Protein AF-A0A7Z2VIF7-F1 (afdb_monomer_lite)

Structure (mmCIF, N/CA/C/O backbone):
data_AF-A0A7Z2VIF7-F1
#
_entry.id   AF-A0A7Z2VIF7-F1
#
loop_
_atom_site.group_PDB
_atom_site.id
_atom_site.type_symbol
_atom_site.label_atom_id
_atom_site.label_alt_id
_atom_site.label_comp_id
_atom_site.label_asym_id
_atom_site.label_entity_id
_atom_site.label_seq_id
_atom_site.pdbx_PDB_ins_code
_atom_site.Cartn_x
_atom_site.Cartn_y
_atom_site.Cartn_z
_atom_site.occupancy
_atom_site.B_iso_or_equiv
_atom_site.auth_seq_id
_atom_site.auth_comp_id
_atom_site.auth_asym_id
_atom_site.auth_atom_id
_atom_site.pdbx_PDB_model_num
ATOM 1 N N . MET A 1 1 ? 2.191 14.761 2.951 1.00 49.19 1 MET A N 1
ATOM 2 C CA . MET A 1 1 ? 2.901 14.647 4.248 1.00 49.19 1 MET A CA 1
ATOM 3 C C . MET A 1 1 ? 2.090 13.716 5.157 1.00 49.19 1 MET A C 1
ATOM 5 O O . MET A 1 1 ? 0.890 13.928 5.265 1.00 49.19 1 MET A O 1
ATOM 9 N N . SER A 1 2 ? 2.677 12.648 5.719 1.00 57.56 2 SER A N 1
ATOM 10 C CA . SER A 1 2 ? 1.951 11.675 6.567 1.00 57.56 2 SER A CA 1
ATOM 11 C C . SER A 1 2 ? 1.490 12.322 7.872 1.00 57.56 2 SER A C 1
ATOM 13 O O . SER A 1 2 ? 2.304 12.901 8.589 1.00 57.56 2 SER A O 1
ATOM 15 N N . LEU A 1 3 ? 0.214 12.158 8.223 1.00 63.69 3 LEU A N 1
ATOM 16 C CA . LEU A 1 3 ? -0.303 12.576 9.525 1.00 63.69 3 LEU A CA 1
ATOM 17 C C . LEU A 1 3 ? 0.136 11.571 10.604 1.00 63.69 3 LEU A C 1
ATOM 19 O O . LEU A 1 3 ? 0.272 10.381 10.313 1.00 63.69 3 LEU A O 1
ATOM 23 N N . PRO A 1 4 ? 0.403 12.011 11.844 1.00 71.31 4 PRO A N 1
ATOM 24 C CA . PRO A 1 4 ? 0.522 11.084 12.963 1.00 71.31 4 PRO A CA 1
ATOM 25 C C . PRO A 1 4 ? -0.831 10.389 13.212 1.00 71.31 4 PRO A C 1
ATOM 27 O O . PRO A 1 4 ? -1.862 10.996 12.918 1.00 71.31 4 PRO A O 1
ATOM 30 N N . PRO A 1 5 ? -0.857 9.183 13.818 1.00 64.31 5 PRO A N 1
ATOM 31 C CA . PRO A 1 5 ? -2.094 8.437 14.068 1.00 64.31 5 PRO A CA 1
ATOM 32 C C . PRO A 1 5 ? -3.212 9.263 14.722 1.00 64.31 5 PRO A C 1
ATOM 34 O O . PRO A 1 5 ? -4.348 9.245 14.263 1.00 64.31 5 PRO A O 1
ATOM 37 N N . ALA A 1 6 ? -2.863 10.098 15.706 1.00 66.88 6 ALA A N 1
ATOM 38 C CA . ALA A 1 6 ? -3.803 10.979 16.404 1.00 66.88 6 ALA A CA 1
ATOM 39 C C . ALA A 1 6 ? -4.463 12.060 15.519 1.00 66.88 6 ALA A C 1
ATOM 41 O O . ALA A 1 6 ? -5.453 12.656 15.925 1.00 66.88 6 ALA A O 1
ATOM 42 N N . LYS A 1 7 ? -3.924 12.338 14.325 1.00 81.00 7 LYS A N 1
ATOM 43 C CA . LYS A 1 7 ? -4.463 13.326 13.375 1.00 81.00 7 LYS A CA 1
ATOM 44 C C . LYS A 1 7 ? -5.092 12.681 12.137 1.00 81.00 7 LYS A C 1
ATOM 46 O O . LYS A 1 7 ? -5.514 13.410 11.244 1.00 81.00 7 LYS A O 1
ATOM 51 N N . ILE A 1 8 ? -5.170 11.346 12.055 1.00 80.06 8 ILE A N 1
ATOM 52 C CA . ILE A 1 8 ? -5.746 10.642 10.893 1.00 80.06 8 ILE A CA 1
ATOM 53 C C . ILE A 1 8 ? -7.210 11.048 10.649 1.00 80.06 8 ILE A C 1
ATOM 55 O O . ILE A 1 8 ? -7.631 11.133 9.496 1.00 80.06 8 ILE A O 1
ATOM 59 N N . SER A 1 9 ? -7.948 11.419 11.699 1.00 78.06 9 SER A N 1
ATOM 60 C CA . SER A 1 9 ? -9.302 11.991 11.617 1.00 78.06 9 SER A CA 1
ATOM 61 C C . SER A 1 9 ? -9.412 13.253 10.756 1.00 78.06 9 SER A C 1
ATOM 63 O O . SER A 1 9 ? -10.504 13.587 10.301 1.00 78.06 9 SER A O 1
ATOM 65 N N . ASN A 1 10 ? -8.300 13.927 10.453 1.00 84.19 10 ASN A N 1
ATOM 66 C CA . ASN A 1 10 ? -8.250 15.093 9.571 1.00 84.19 10 ASN A CA 1
ATOM 67 C C . ASN A 1 10 ? -7.812 14.749 8.138 1.00 84.19 10 ASN A C 1
ATOM 69 O O . ASN A 1 10 ? -7.616 15.647 7.321 1.00 84.19 10 ASN A O 1
ATOM 73 N N . SER A 1 11 ? -7.643 13.468 7.797 1.00 87.38 11 SER A N 1
ATOM 74 C CA . SER A 1 11 ? -7.188 13.087 6.463 1.00 87.38 11 SER A CA 1
ATOM 75 C C . SER A 1 11 ? -8.244 13.349 5.388 1.00 87.38 11 SER A C 1
ATOM 77 O O . SER A 1 11 ? -9.276 12.687 5.351 1.00 87.38 11 SER A O 1
ATOM 79 N N . ILE A 1 12 ? -7.927 14.239 4.441 1.00 89.00 12 ILE A N 1
ATOM 80 C CA . ILE A 1 12 ? -8.749 14.476 3.242 1.00 89.00 12 ILE A CA 1
ATOM 81 C C . ILE A 1 12 ? -8.839 13.202 2.390 1.00 89.00 12 ILE A C 1
ATOM 83 O O . ILE A 1 12 ? -9.931 12.773 2.037 1.00 89.00 12 ILE A O 1
ATOM 87 N N . GLY A 1 13 ? -7.697 12.570 2.089 1.00 87.44 13 GLY A N 1
ATOM 88 C CA . GLY A 1 13 ? -7.649 11.360 1.261 1.00 87.44 13 GLY A CA 1
ATOM 89 C C . GLY A 1 13 ? -8.429 10.187 1.862 1.00 87.44 13 GLY A C 1
ATOM 90 O O . GLY A 1 13 ? -9.236 9.582 1.165 1.00 87.44 13 GLY A O 1
ATOM 91 N N . GLY A 1 14 ? -8.251 9.915 3.162 1.00 87.38 14 GLY A N 1
ATOM 92 C CA . GLY A 1 14 ? -8.984 8.843 3.848 1.00 87.38 14 GLY A CA 1
ATOM 93 C C . GLY A 1 14 ? -10.495 9.085 3.881 1.00 87.38 14 GLY A C 1
ATOM 94 O O . GLY A 1 14 ? -11.270 8.181 3.582 1.00 87.38 14 GLY A O 1
ATOM 95 N N . LYS A 1 15 ? -10.923 10.327 4.153 1.00 90.69 15 LYS A N 1
ATOM 96 C CA . LYS A 1 15 ? -12.346 10.709 4.109 1.00 90.69 15 LYS A CA 1
ATOM 97 C C . LYS A 1 15 ? -12.946 10.553 2.715 1.00 90.69 15 LYS A C 1
ATOM 99 O O . LYS A 1 15 ? -14.046 10.028 2.588 1.00 90.69 15 LYS A O 1
ATOM 104 N N . ARG A 1 16 ? -12.223 10.971 1.669 1.00 90.88 16 ARG A N 1
ATOM 105 C CA . ARG A 1 16 ? -12.670 10.812 0.276 1.00 90.88 16 ARG A CA 1
ATOM 106 C C . ARG A 1 16 ? -12.812 9.341 -0.116 1.00 90.88 16 ARG A C 1
ATOM 108 O O . ARG A 1 16 ? -13.785 9.003 -0.777 1.00 90.88 16 ARG A O 1
ATOM 115 N N . ALA A 1 17 ? -11.889 8.480 0.315 1.00 89.62 17 ALA A N 1
ATOM 116 C CA . ALA A 1 17 ? -11.984 7.041 0.072 1.00 89.62 17 ALA A CA 1
ATOM 117 C C . ALA A 1 17 ? -13.219 6.425 0.756 1.00 89.62 17 ALA A C 1
ATOM 119 O O . ALA A 1 17 ? -13.984 5.728 0.099 1.00 89.62 17 ALA A O 1
ATOM 120 N N . ILE A 1 18 ? -13.477 6.753 2.028 1.00 88.12 18 ILE A N 1
ATOM 121 C CA . ILE A 1 18 ? -14.690 6.294 2.731 1.00 88.12 18 ILE A CA 1
ATOM 122 C C . ILE A 1 18 ? -15.963 6.789 2.039 1.00 88.12 18 ILE A C 1
ATOM 124 O O . ILE A 1 18 ? -16.894 6.012 1.841 1.00 88.12 18 ILE A O 1
ATOM 128 N N . ALA A 1 19 ? -16.004 8.063 1.643 1.00 87.81 19 ALA A N 1
ATOM 129 C CA . ALA A 1 19 ? -17.154 8.618 0.936 1.00 87.81 19 ALA A CA 1
ATOM 130 C C . ALA A 1 19 ? -17.425 7.868 -0.381 1.00 87.81 19 ALA A C 1
ATOM 132 O O . ALA A 1 19 ? -18.569 7.519 -0.661 1.00 87.81 19 ALA A O 1
ATOM 133 N N . ALA A 1 20 ? -16.378 7.550 -1.149 1.00 86.12 20 ALA A N 1
ATOM 134 C CA . ALA A 1 20 ? -16.507 6.763 -2.372 1.00 86.12 20 ALA A CA 1
ATOM 135 C C . ALA A 1 20 ? -17.038 5.341 -2.097 1.00 86.12 20 ALA A C 1
ATOM 137 O O . ALA A 1 20 ? -17.933 4.872 -2.799 1.00 86.12 20 ALA A O 1
ATOM 138 N N . MET A 1 21 ? -16.576 4.676 -1.035 1.00 83.00 21 MET A N 1
ATOM 139 C CA . MET A 1 21 ? -17.098 3.356 -0.650 1.00 83.00 21 MET A CA 1
ATOM 140 C C . MET A 1 21 ? -18.591 3.403 -0.299 1.00 83.00 21 MET A C 1
ATOM 142 O O . MET A 1 21 ? -19.351 2.537 -0.730 1.00 83.00 21 MET A O 1
ATOM 146 N N . ALA A 1 22 ? -19.023 4.438 0.429 1.00 81.94 22 ALA A N 1
ATOM 147 C CA . ALA A 1 22 ? -20.430 4.633 0.770 1.00 81.94 22 ALA A CA 1
ATOM 148 C C . ALA A 1 22 ? -21.302 4.819 -0.485 1.00 81.94 22 ALA A C 1
ATOM 150 O O . ALA A 1 22 ? -22.382 4.235 -0.576 1.00 81.94 22 ALA A O 1
ATOM 151 N N . THR A 1 23 ? -20.817 5.561 -1.491 1.00 77.69 23 THR A N 1
ATOM 152 C CA . THR A 1 23 ? -21.542 5.727 -2.766 1.00 77.69 23 THR A CA 1
ATOM 153 C C . THR A 1 23 ? -21.695 4.428 -3.554 1.00 77.69 23 THR A C 1
ATOM 155 O O . THR A 1 23 ? -22.702 4.243 -4.230 1.00 77.69 23 THR A O 1
ATOM 158 N N . MET A 1 24 ? -20.748 3.497 -3.422 1.00 72.19 24 MET A N 1
ATOM 159 C CA . MET A 1 24 ? -20.791 2.197 -4.099 1.00 72.19 24 MET A CA 1
ATOM 160 C C . MET A 1 24 ? -21.727 1.188 -3.414 1.00 72.19 24 MET A C 1
ATOM 162 O O . MET A 1 24 ? -21.841 0.061 -3.886 1.00 72.19 24 MET A O 1
ATOM 166 N N . ARG A 1 25 ? -22.394 1.570 -2.309 1.00 64.25 25 ARG A N 1
ATOM 167 C CA . ARG A 1 25 ? -23.259 0.695 -1.492 1.00 64.25 25 ARG A CA 1
ATOM 168 C C . ARG A 1 25 ? -22.591 -0.628 -1.107 1.00 64.25 25 ARG A C 1
ATOM 170 O O . ARG A 1 25 ? -23.267 -1.642 -0.947 1.00 64.25 25 ARG A O 1
ATOM 177 N N . LEU A 1 26 ? -21.269 -0.625 -0.945 1.00 64.06 26 LEU A N 1
ATOM 178 C CA . LEU A 1 26 ? -20.555 -1.794 -0.451 1.00 64.06 26 LEU A CA 1
ATOM 179 C C . LEU A 1 26 ? -21.007 -2.024 0.993 1.00 64.06 26 LEU A C 1
ATOM 181 O O . LEU A 1 26 ? -20.678 -1.240 1.884 1.00 64.06 26 LEU A O 1
ATOM 185 N N . ALA A 1 27 ? -21.824 -3.057 1.204 1.00 59.16 27 ALA A N 1
ATOM 186 C CA . ALA A 1 27 ? -22.258 -3.466 2.528 1.00 59.16 27 ALA A CA 1
ATOM 187 C C . ALA A 1 27 ? -21.037 -4.007 3.276 1.00 59.16 27 ALA A C 1
ATOM 189 O O . ALA A 1 27 ? -20.634 -5.152 3.100 1.00 59.16 27 ALA A O 1
ATOM 190 N N . VAL A 1 28 ? -20.415 -3.143 4.073 1.00 62.22 28 VAL A N 1
ATOM 191 C CA . VAL A 1 28 ? -19.338 -3.534 4.975 1.00 62.22 28 VAL A CA 1
ATOM 192 C C . VAL A 1 28 ? -19.993 -4.086 6.236 1.00 62.22 28 VAL A C 1
ATOM 194 O O . VAL A 1 28 ? -20.312 -3.340 7.162 1.00 62.22 28 VAL A O 1
ATOM 197 N N . ASP A 1 29 ? -20.253 -5.390 6.247 1.00 64.75 29 ASP A N 1
ATOM 198 C CA . ASP A 1 29 ? -20.664 -6.095 7.458 1.00 64.75 29 ASP A CA 1
ATOM 199 C C . ASP A 1 29 ? -19.449 -6.713 8.175 1.00 64.75 29 ASP A C 1
ATOM 201 O O . ASP A 1 29 ? -18.334 -6.757 7.648 1.00 64.75 29 ASP A O 1
ATOM 205 N N . ARG A 1 30 ? -19.660 -7.216 9.395 1.00 64.88 30 ARG A N 1
ATOM 206 C CA . ARG A 1 30 ? -18.594 -7.800 10.232 1.00 64.88 30 ARG A CA 1
ATOM 207 C C . ARG A 1 30 ? -17.984 -9.094 9.677 1.00 64.88 30 ARG A C 1
ATOM 209 O O . ARG A 1 30 ? -16.982 -9.557 10.214 1.00 64.88 30 ARG A O 1
ATOM 216 N N . ARG A 1 31 ? -18.602 -9.715 8.672 1.00 70.25 31 ARG A N 1
ATOM 217 C CA . ARG A 1 31 ? -18.135 -10.947 8.019 1.00 70.25 31 ARG A CA 1
ATOM 218 C C . ARG A 1 31 ? -17.346 -10.645 6.747 1.00 70.25 31 ARG A C 1
ATOM 220 O O . ARG A 1 31 ? -16.597 -11.502 6.290 1.00 70.25 31 ARG A O 1
ATOM 227 N N . THR A 1 32 ? -17.475 -9.438 6.203 1.00 77.06 32 THR A N 1
ATOM 228 C CA . THR A 1 32 ? -16.702 -8.995 5.043 1.00 77.06 32 THR A CA 1
ATOM 229 C C . THR A 1 32 ? -15.307 -8.501 5.426 1.00 77.06 32 THR A C 1
ATOM 231 O O . THR A 1 32 ? -15.117 -7.707 6.351 1.00 77.06 32 THR A O 1
ATOM 234 N N . THR A 1 33 ? -14.311 -8.949 4.664 1.00 85.25 33 THR A N 1
ATOM 235 C CA . THR A 1 33 ? -12.962 -8.381 4.694 1.00 85.25 33 THR A CA 1
ATOM 236 C C . THR A 1 33 ? -12.861 -7.321 3.606 1.00 85.25 33 THR A C 1
ATOM 238 O O . THR A 1 33 ? -13.037 -7.612 2.426 1.00 85.25 33 THR A O 1
ATOM 241 N N . THR A 1 34 ? -12.570 -6.082 3.996 1.00 89.25 34 THR A N 1
ATOM 242 C CA . THR A 1 34 ? -12.324 -4.980 3.063 1.00 89.25 34 THR A CA 1
ATOM 243 C C . THR A 1 34 ? -10.845 -4.940 2.703 1.00 89.25 34 THR A C 1
ATOM 245 O O . THR A 1 34 ? -10.004 -4.754 3.580 1.00 89.25 34 THR A O 1
ATOM 248 N N . LEU A 1 35 ? -10.517 -5.054 1.416 1.00 93.50 35 LEU A N 1
ATOM 249 C CA . LEU A 1 35 ? -9.161 -4.852 0.905 1.00 93.50 35 LEU A CA 1
ATOM 250 C C . LEU A 1 35 ? -9.044 -3.471 0.251 1.00 93.50 35 LEU A C 1
ATOM 252 O O . LEU A 1 35 ? -9.715 -3.186 -0.737 1.00 93.50 35 LEU A O 1
ATOM 256 N N . LEU A 1 36 ? -8.170 -2.620 0.786 1.00 95.31 36 LEU A N 1
ATOM 257 C CA . LEU A 1 36 ? -7.879 -1.294 0.246 1.00 95.31 36 LEU A CA 1
ATOM 258 C C . LEU A 1 36 ? -6.498 -1.291 -0.407 1.00 95.31 36 LEU A C 1
ATOM 260 O O . LEU A 1 36 ? -5.481 -1.419 0.272 1.00 95.31 36 LEU A O 1
ATOM 264 N N . ILE A 1 37 ? -6.456 -1.105 -1.723 1.00 97.44 37 ILE A N 1
ATOM 265 C CA . ILE A 1 37 ? -5.212 -1.048 -2.494 1.00 97.44 37 ILE A CA 1
ATOM 266 C C . ILE A 1 37 ? -4.992 0.392 -2.944 1.00 97.44 37 ILE A C 1
ATOM 268 O O . ILE A 1 37 ? -5.865 0.998 -3.562 1.00 97.44 37 ILE A O 1
ATOM 272 N N . GLY A 1 38 ? -3.829 0.956 -2.623 1.00 97.31 38 GLY A N 1
ATOM 273 C CA . GLY A 1 38 ? -3.504 2.332 -2.970 1.00 97.31 38 GLY A CA 1
ATOM 274 C C . GLY A 1 38 ? -2.090 2.480 -3.508 1.00 97.31 38 GLY A C 1
ATOM 275 O O . GLY A 1 38 ? -1.123 2.068 -2.870 1.00 97.31 38 GLY A O 1
ATOM 276 N N . HIS A 1 39 ? -1.965 3.137 -4.660 1.00 97.94 39 HIS A N 1
ATOM 277 C CA . HIS A 1 39 ? -0.681 3.505 -5.258 1.00 97.94 39 HIS A CA 1
ATOM 278 C C . HIS A 1 39 ? -0.256 4.917 -4.854 1.00 97.94 39 HIS A C 1
ATOM 280 O O . HIS A 1 39 ? -1.101 5.803 -4.703 1.00 97.94 39 HIS A O 1
ATOM 286 N N . SER A 1 40 ? 1.047 5.142 -4.665 1.00 95.56 40 SER A N 1
ATOM 287 C CA . SER A 1 40 ? 1.602 6.460 -4.334 1.00 95.56 40 SER A CA 1
ATOM 288 C C . SER A 1 40 ? 0.911 7.076 -3.102 1.00 95.56 40 SER A C 1
ATOM 290 O O . SER A 1 40 ? 0.766 6.413 -2.072 1.00 95.56 40 SER A O 1
ATOM 292 N N . GLY A 1 41 ? 0.437 8.324 -3.175 1.00 95.00 41 GLY A N 1
ATOM 293 C CA . GLY A 1 41 ? -0.366 8.959 -2.121 1.00 95.00 41 GLY A CA 1
ATOM 294 C C . GLY A 1 41 ? -1.664 8.214 -1.773 1.00 95.00 41 GLY A C 1
ATOM 295 O O . GLY A 1 41 ? -2.134 8.311 -0.636 1.00 95.00 41 GLY A O 1
ATOM 296 N N . GLY A 1 42 ? -2.203 7.423 -2.703 1.00 96.75 42 GLY A N 1
ATOM 297 C CA . GLY A 1 42 ? -3.365 6.563 -2.492 1.00 96.75 42 GLY A CA 1
ATOM 298 C C . GLY A 1 42 ? -3.144 5.506 -1.410 1.00 96.75 42 GLY A C 1
ATOM 299 O O . GLY A 1 42 ? -4.068 5.227 -0.654 1.00 96.75 42 GLY A O 1
ATOM 300 N N . GLY A 1 43 ? -1.926 4.978 -1.240 1.00 97.12 43 GLY A N 1
ATOM 301 C CA . GLY A 1 43 ? -1.649 4.014 -0.165 1.00 97.12 43 GLY A CA 1
ATOM 302 C C . GLY A 1 43 ? -1.738 4.641 1.228 1.00 97.12 43 GLY A C 1
ATOM 303 O O . GLY A 1 43 ? -2.268 4.037 2.155 1.00 97.12 43 GLY A O 1
ATOM 304 N N . VAL A 1 44 ? -1.321 5.903 1.379 1.00 96.56 44 VAL A N 1
ATOM 305 C CA . VAL A 1 44 ? -1.521 6.644 2.639 1.00 96.56 44 VAL A CA 1
ATOM 306 C C . VAL A 1 44 ? -3.005 6.931 2.874 1.00 96.56 44 VAL A C 1
ATOM 308 O O . VAL A 1 44 ? -3.483 6.820 4.002 1.00 96.56 44 VAL A O 1
ATOM 311 N N . ALA A 1 45 ? -3.751 7.275 1.820 1.00 96.06 45 ALA A N 1
ATOM 312 C CA . ALA A 1 45 ? -5.198 7.441 1.914 1.00 96.06 45 ALA A CA 1
ATOM 313 C C . ALA A 1 45 ? -5.895 6.136 2.338 1.00 96.06 45 ALA A C 1
ATOM 315 O O . ALA A 1 45 ? -6.769 6.185 3.200 1.00 96.06 45 ALA A O 1
ATOM 316 N N . ALA A 1 46 ? -5.457 4.988 1.813 1.00 96.56 46 ALA A N 1
ATOM 317 C CA . ALA A 1 46 ? -5.965 3.667 2.173 1.00 96.56 46 ALA A CA 1
ATOM 318 C C . ALA A 1 46 ? -5.721 3.332 3.654 1.00 96.56 46 ALA A C 1
ATOM 320 O O . ALA A 1 46 ? -6.649 2.916 4.341 1.00 96.56 46 ALA A O 1
ATOM 321 N N . ILE A 1 47 ? -4.524 3.610 4.191 1.00 96.12 47 ILE A N 1
ATOM 322 C CA . ILE A 1 47 ? -4.237 3.465 5.633 1.00 96.12 47 ILE A CA 1
ATOM 323 C C . ILE A 1 47 ? -5.190 4.307 6.479 1.00 96.12 47 ILE A C 1
ATOM 325 O O . ILE A 1 47 ? -5.723 3.843 7.487 1.00 96.12 47 ILE A O 1
ATOM 329 N N . HIS A 1 48 ? -5.404 5.560 6.083 1.00 95.19 48 HIS A N 1
ATOM 330 C CA . HIS A 1 48 ? -6.283 6.456 6.821 1.00 95.19 48 HIS A CA 1
ATOM 331 C C . HIS A 1 48 ? -7.751 6.024 6.740 1.00 95.19 48 HIS A C 1
ATOM 333 O O . HIS A 1 48 ? -8.451 6.097 7.746 1.00 95.19 48 HIS A O 1
ATOM 339 N N . ALA A 1 49 ? -8.207 5.553 5.578 1.00 93.00 49 ALA A N 1
ATOM 340 C CA . ALA A 1 49 ? -9.548 5.009 5.399 1.00 93.00 49 ALA A CA 1
ATOM 341 C C . ALA A 1 49 ? -9.759 3.751 6.252 1.00 93.00 49 ALA A C 1
ATOM 343 O O . ALA A 1 49 ? -10.715 3.709 7.019 1.00 93.00 49 ALA A O 1
ATOM 344 N N . ALA A 1 50 ? -8.828 2.790 6.212 1.00 92.81 50 ALA A N 1
ATOM 345 C CA . ALA A 1 50 ? -8.866 1.593 7.054 1.00 92.81 50 ALA A CA 1
ATOM 346 C C . ALA A 1 50 ? -8.958 1.945 8.541 1.00 92.81 50 ALA A C 1
ATOM 348 O O . ALA A 1 50 ? -9.805 1.423 9.257 1.00 92.81 50 ALA A O 1
ATOM 349 N N . TYR A 1 51 ? -8.123 2.875 9.011 1.00 91.69 51 TYR A N 1
ATOM 350 C CA . TYR A 1 51 ? -8.157 3.298 10.408 1.00 91.69 51 TYR A CA 1
ATOM 351 C C . TYR A 1 51 ? -9.506 3.910 10.801 1.00 91.69 51 TYR A C 1
ATOM 353 O O . TYR A 1 51 ? -10.038 3.603 11.864 1.00 91.69 51 TYR A O 1
ATOM 361 N N . LEU A 1 52 ? -10.069 4.766 9.949 1.00 89.88 52 LEU A N 1
ATOM 362 C CA . LEU A 1 52 ? -11.373 5.378 10.190 1.00 89.88 52 LEU A CA 1
ATOM 363 C C . LEU A 1 52 ? -12.502 4.336 10.189 1.00 89.88 52 LEU A C 1
ATOM 365 O O . LEU A 1 52 ? -13.349 4.388 11.076 1.00 89.88 52 LEU A O 1
ATOM 369 N N . LEU A 1 53 ? -12.464 3.356 9.280 1.00 87.69 53 LEU A N 1
ATOM 370 C CA . LEU A 1 53 ? -13.408 2.233 9.242 1.00 87.69 53 LEU A CA 1
ATOM 371 C C . LEU A 1 53 ? -13.309 1.334 10.483 1.00 87.69 53 LEU A C 1
ATOM 373 O O . LEU A 1 53 ? -14.329 0.883 10.999 1.00 87.69 53 LEU A O 1
ATOM 377 N N . MET A 1 54 ? -12.098 1.109 11.002 1.00 84.88 54 MET A N 1
ATOM 378 C CA . MET A 1 54 ? -11.887 0.360 12.246 1.00 84.88 54 MET A CA 1
ATOM 379 C C . MET A 1 54 ? -12.382 1.112 13.488 1.00 84.88 54 MET A C 1
ATOM 381 O O . MET A 1 54 ? -12.713 0.480 14.490 1.00 84.88 54 MET A O 1
ATOM 385 N N . LYS A 1 55 ? -12.378 2.453 13.462 1.00 84.69 55 LYS A N 1
ATOM 386 C CA . LYS A 1 55 ? -12.879 3.285 14.569 1.00 84.69 55 LYS A CA 1
ATOM 387 C C . LYS A 1 55 ? -14.387 3.497 14.519 1.00 84.69 55 LYS A C 1
ATOM 389 O O . LYS A 1 55 ? -14.976 3.699 15.576 1.00 84.69 55 LYS A O 1
ATOM 394 N N . SER A 1 56 ? -15.016 3.439 13.346 1.00 77.38 56 SER A N 1
ATOM 395 C CA . SER A 1 56 ? -16.471 3.319 13.269 1.00 77.38 56 SER A CA 1
ATOM 396 C C . SER A 1 56 ? -16.913 1.951 13.805 1.00 77.38 56 SER A C 1
ATOM 398 O O . SER A 1 56 ? -16.232 0.947 13.612 1.00 77.38 56 SER A O 1
ATOM 400 N N . GLU A 1 57 ? -18.063 1.886 14.479 1.00 62.06 57 GLU A N 1
ATOM 401 C CA . GLU A 1 57 ? -18.603 0.676 15.138 1.00 62.06 57 GLU A CA 1
ATOM 402 C C . GLU A 1 57 ? -18.860 -0.523 14.194 1.00 62.06 57 GLU A C 1
ATOM 404 O O . GLU A 1 57 ? -19.222 -1.621 14.632 1.00 62.06 57 GLU A O 1
ATOM 409 N N . SER A 1 58 ? -18.612 -0.337 12.897 1.00 61.12 58 SER A N 1
ATOM 410 C CA . SER A 1 58 ? -18.702 -1.321 11.824 1.00 61.12 58 SER A CA 1
ATOM 411 C C . SER A 1 58 ? -17.638 -2.428 11.864 1.00 61.12 58 SER A C 1
ATOM 413 O O . SER A 1 58 ? -17.752 -3.339 11.054 1.00 61.12 58 SER A O 1
ATOM 415 N N . ARG A 1 59 ? -16.666 -2.414 12.804 1.00 60.91 59 ARG A N 1
ATOM 416 C CA . ARG A 1 59 ? -15.661 -3.486 13.075 1.00 60.91 59 ARG A CA 1
ATOM 417 C C . ARG A 1 59 ? -15.299 -4.319 11.834 1.00 60.91 59 ARG A C 1
ATOM 419 O O . ARG A 1 59 ? -15.420 -5.543 11.834 1.00 60.91 59 ARG A O 1
ATOM 426 N N . SER A 1 60 ? -14.897 -3.638 10.771 1.00 65.25 60 SER A N 1
ATOM 427 C CA . SER A 1 60 ? -14.563 -4.283 9.509 1.00 65.25 60 SER A CA 1
ATOM 428 C C . SER A 1 60 ? -13.118 -4.757 9.529 1.00 65.25 60 SER A C 1
ATOM 430 O O . SER A 1 60 ? -12.213 -4.023 9.941 1.00 65.25 60 SER A O 1
ATOM 432 N N . ASN A 1 61 ? -12.892 -5.991 9.078 1.00 83.00 61 ASN A N 1
ATOM 433 C CA . ASN A 1 61 ? -11.543 -6.494 8.861 1.00 83.00 61 ASN A CA 1
ATOM 434 C C . ASN A 1 61 ? -10.963 -5.754 7.655 1.00 83.00 61 ASN A C 1
ATOM 436 O O . ASN A 1 61 ? -11.357 -6.007 6.520 1.00 83.00 61 ASN A O 1
ATOM 440 N N . CYS A 1 62 ? -10.069 -4.801 7.906 1.00 90.50 62 CYS A N 1
ATOM 441 C CA . CYS A 1 62 ? -9.439 -4.010 6.857 1.00 90.50 62 CYS A CA 1
ATOM 442 C C . CYS A 1 62 ? -8.033 -4.533 6.574 1.00 90.50 62 CYS A C 1
ATOM 444 O O . CYS A 1 62 ? -7.174 -4.525 7.457 1.00 90.50 62 CYS A O 1
ATOM 446 N N . LEU A 1 63 ? -7.798 -4.923 5.327 1.00 95.25 63 LEU A N 1
ATOM 447 C CA . LEU A 1 63 ? -6.484 -5.186 4.760 1.00 95.25 63 LEU A CA 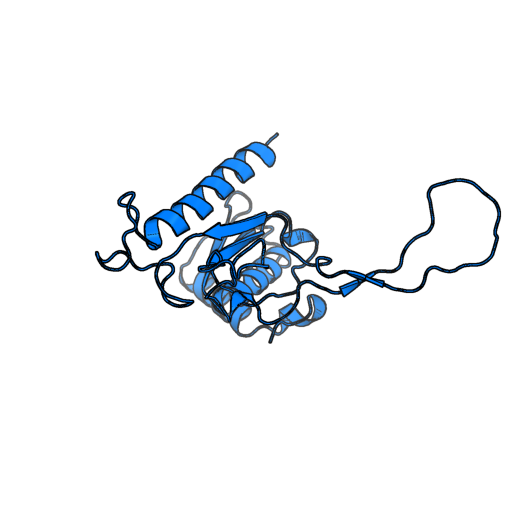1
ATOM 448 C C . LEU A 1 63 ? -6.067 -3.989 3.909 1.00 95.25 63 LEU A C 1
ATOM 450 O O . LEU A 1 63 ? -6.889 -3.420 3.189 1.00 95.25 63 LEU A O 1
ATOM 454 N N . VAL A 1 64 ? -4.796 -3.599 3.976 1.00 97.56 64 VAL A N 1
ATOM 455 C CA . VAL A 1 64 ? -4.276 -2.470 3.197 1.00 97.56 64 VAL A CA 1
ATOM 456 C C . VAL A 1 64 ? -3.033 -2.872 2.425 1.00 97.56 64 VAL A C 1
ATOM 458 O O . VAL A 1 64 ? -2.082 -3.397 2.997 1.00 97.56 64 VAL A O 1
ATOM 461 N N . VAL A 1 65 ? -3.011 -2.544 1.137 1.00 98.50 65 VAL A N 1
ATOM 462 C CA . VAL A 1 65 ? -1.829 -2.656 0.285 1.00 98.50 65 VAL A CA 1
ATOM 463 C C . VAL A 1 65 ? -1.391 -1.257 -0.134 1.00 98.50 65 VAL A C 1
ATOM 465 O O . VAL A 1 65 ? -2.125 -0.521 -0.795 1.00 98.50 65 VAL A O 1
ATOM 468 N N . MET A 1 66 ? -0.173 -0.895 0.247 1.00 98.38 66 MET A N 1
ATOM 469 C CA . MET A 1 66 ? 0.498 0.341 -0.142 1.00 98.38 66 MET A CA 1
ATOM 470 C C . MET A 1 66 ? 1.496 0.040 -1.263 1.00 98.38 66 MET A C 1
ATOM 472 O O . MET A 1 66 ? 2.463 -0.677 -1.027 1.00 98.38 66 MET A O 1
ATOM 476 N N . ILE A 1 67 ? 1.299 0.582 -2.465 1.00 98.44 67 ILE A N 1
ATOM 477 C CA . ILE A 1 67 ? 2.147 0.306 -3.639 1.00 98.44 67 ILE A CA 1
ATOM 478 C C . ILE A 1 67 ? 2.918 1.567 -4.015 1.00 98.44 67 ILE A C 1
ATOM 480 O O . ILE A 1 67 ? 2.326 2.601 -4.330 1.00 98.44 67 ILE A O 1
ATOM 484 N N . GLY A 1 68 ? 4.247 1.515 -3.932 1.00 96.69 68 GLY A N 1
ATOM 485 C CA . GLY A 1 68 ? 5.116 2.668 -4.183 1.00 96.69 68 GLY A CA 1
ATOM 486 C C . GLY A 1 68 ? 4.813 3.878 -3.292 1.00 96.69 68 GLY A C 1
ATOM 487 O O . GLY A 1 68 ? 5.123 5.016 -3.629 1.00 96.69 68 GLY A O 1
ATOM 488 N N . SER A 1 69 ? 4.130 3.677 -2.169 1.00 96.94 69 SER A N 1
ATOM 489 C CA . SER A 1 69 ? 3.576 4.770 -1.372 1.00 96.94 69 SER A CA 1
ATOM 490 C C . SER A 1 69 ? 4.614 5.399 -0.448 1.00 96.94 69 SER A C 1
ATOM 492 O O . SER A 1 69 ? 5.471 4.688 0.079 1.00 96.94 69 SER A O 1
ATOM 494 N N . PRO A 1 70 ? 4.511 6.709 -0.152 1.00 95.44 70 PRO A N 1
ATOM 495 C CA . PRO A 1 70 ? 5.367 7.318 0.853 1.00 95.44 70 PRO A CA 1
ATOM 496 C C . PRO A 1 70 ? 5.114 6.682 2.223 1.00 95.44 70 PRO A C 1
ATOM 498 O O . PRO A 1 70 ? 3.991 6.306 2.569 1.00 95.44 70 PRO A O 1
ATOM 501 N N . LYS A 1 71 ? 6.167 6.598 3.033 1.00 95.38 71 LYS A N 1
ATOM 502 C CA . LYS A 1 71 ? 6.113 6.018 4.374 1.00 95.38 71 LYS A CA 1
ATOM 503 C C . LYS A 1 71 ? 5.235 6.875 5.278 1.00 95.38 71 LYS A C 1
ATOM 505 O O . LYS A 1 71 ? 5.433 8.089 5.407 1.00 95.38 71 LYS A O 1
ATOM 510 N N . CYS A 1 72 ? 4.313 6.221 5.972 1.00 94.12 72 CYS A N 1
ATOM 511 C CA . CYS A 1 72 ? 3.481 6.823 7.003 1.00 94.12 72 CYS A CA 1
ATOM 512 C C . CYS A 1 72 ? 3.579 6.052 8.320 1.00 94.12 72 CYS A C 1
ATOM 514 O O . CYS A 1 72 ? 3.997 4.894 8.360 1.00 94.12 72 CYS A O 1
ATOM 516 N N . ARG A 1 73 ? 3.182 6.687 9.423 1.00 94.44 73 ARG A N 1
ATOM 517 C CA . ARG A 1 73 ? 3.087 5.997 10.713 1.00 94.44 73 ARG A CA 1
ATOM 518 C C . ARG A 1 73 ? 1.797 5.189 10.758 1.00 94.44 73 ARG A C 1
ATOM 520 O O . ARG A 1 73 ? 0.724 5.770 10.892 1.00 94.44 73 ARG A O 1
ATOM 527 N N . ILE A 1 74 ? 1.912 3.870 10.663 1.00 94.75 74 ILE A N 1
ATOM 528 C CA . ILE A 1 74 ? 0.760 2.971 10.691 1.00 94.75 74 ILE A CA 1
ATOM 529 C C . ILE A 1 74 ? 0.313 2.770 12.153 1.00 94.75 74 ILE A C 1
ATOM 531 O O . ILE A 1 74 ? 1.160 2.480 13.011 1.00 94.75 74 ILE A O 1
ATOM 535 N N . PRO A 1 75 ? -0.985 2.956 12.468 1.00 92.44 75 PRO A N 1
ATOM 536 C CA . PRO A 1 75 ? -1.553 2.660 13.784 1.00 92.44 75 PRO A CA 1
ATOM 537 C C . PRO A 1 75 ? -1.257 1.228 14.223 1.00 92.44 75 PRO A C 1
ATOM 539 O O . PRO A 1 75 ? -1.255 0.318 13.396 1.00 92.44 75 PRO A O 1
ATOM 542 N N . GLN A 1 76 ? -1.003 1.024 15.517 1.00 91.88 76 GLN A N 1
ATOM 543 C CA . GLN A 1 76 ? -0.485 -0.245 16.025 1.00 91.88 76 GLN A CA 1
ATOM 544 C C . GLN A 1 76 ? -1.384 -1.431 15.670 1.00 91.88 76 GLN A C 1
ATOM 546 O O . GLN A 1 76 ? -0.860 -2.458 15.240 1.00 91.88 76 GLN A O 1
ATOM 551 N N . GLU A 1 77 ? -2.691 -1.240 15.820 1.00 90.88 77 GLU A N 1
ATOM 552 C CA . GLU A 1 77 ? -3.755 -2.194 15.519 1.00 90.88 77 GLU A CA 1
ATOM 553 C C . GLU A 1 77 ? -3.862 -2.563 14.032 1.00 90.88 77 GLU A C 1
ATOM 555 O O . GLU A 1 77 ? -4.310 -3.657 13.717 1.00 90.88 77 GLU A O 1
ATOM 560 N N . LEU A 1 78 ? -3.421 -1.691 13.121 1.00 92.69 78 LEU A N 1
ATOM 561 C CA . LEU A 1 78 ? -3.522 -1.931 11.680 1.00 92.69 78 LEU A CA 1
ATOM 562 C C . LEU A 1 78 ? -2.268 -2.612 11.117 1.00 92.69 78 LEU A C 1
ATOM 564 O O . LEU A 1 78 ? -2.362 -3.299 10.110 1.00 92.69 78 LEU A O 1
ATOM 568 N N . ARG A 1 79 ? -1.098 -2.465 11.761 1.00 94.88 79 ARG A N 1
ATOM 569 C CA . ARG A 1 79 ? 0.198 -2.971 11.252 1.00 94.88 79 ARG A CA 1
ATOM 570 C C . ARG A 1 79 ? 0.185 -4.430 10.762 1.00 94.88 79 ARG A C 1
ATOM 572 O O . ARG A 1 79 ? 0.801 -4.653 9.719 1.00 94.88 79 ARG A O 1
ATOM 579 N N . PRO A 1 80 ? -0.463 -5.399 11.445 1.00 94.25 80 PRO A N 1
ATOM 580 C CA . PRO A 1 80 ? -0.515 -6.792 10.982 1.00 94.25 80 PRO A CA 1
ATOM 581 C C . PRO A 1 80 ? -1.243 -6.973 9.643 1.00 94.25 80 PRO A C 1
ATOM 583 O O . PRO A 1 80 ? -0.962 -7.913 8.909 1.00 94.25 80 PRO A O 1
ATOM 586 N N . SER A 1 81 ? -2.139 -6.045 9.313 1.00 95.25 81 SER A N 1
ATOM 587 C CA . SER A 1 81 ? -3.019 -6.082 8.145 1.00 95.25 81 SER A CA 1
ATOM 588 C C . SER A 1 81 ? -2.546 -5.173 7.008 1.00 95.25 81 SER A C 1
ATOM 590 O O . SER A 1 81 ? -3.335 -4.813 6.135 1.00 95.25 81 SER A O 1
ATOM 592 N N . VAL A 1 82 ? -1.272 -4.761 7.017 1.00 97.44 82 VAL A N 1
ATOM 593 C CA . VAL A 1 82 ? -0.699 -3.905 5.971 1.00 97.44 82 VAL A CA 1
ATOM 594 C C . VAL A 1 82 ? 0.442 -4.601 5.250 1.00 97.44 82 VAL A C 1
ATOM 596 O O . VAL A 1 82 ? 1.417 -5.025 5.874 1.00 97.44 82 VAL A O 1
ATOM 599 N N . LEU A 1 83 ? 0.351 -4.595 3.923 1.00 98.31 83 LEU A N 1
ATOM 600 C CA . LEU A 1 83 ? 1.445 -4.861 3.005 1.00 98.31 83 LEU A CA 1
ATOM 601 C C . LEU A 1 83 ? 1.955 -3.549 2.403 1.00 98.31 83 LEU A C 1
ATOM 603 O O . LEU A 1 83 ? 1.180 -2.748 1.886 1.00 98.31 83 LEU A O 1
ATOM 607 N N . SER A 1 84 ? 3.271 -3.347 2.422 1.00 98.12 84 SER A N 1
ATOM 608 C CA . SER A 1 84 ? 3.934 -2.304 1.634 1.00 98.12 84 SER A CA 1
ATOM 609 C C . SER A 1 84 ? 4.776 -2.927 0.525 1.00 98.12 84 SER A C 1
ATOM 611 O O . SER A 1 84 ? 5.638 -3.760 0.802 1.00 98.12 84 SER A O 1
ATOM 613 N N . ILE A 1 85 ? 4.528 -2.521 -0.717 1.00 98.00 85 ILE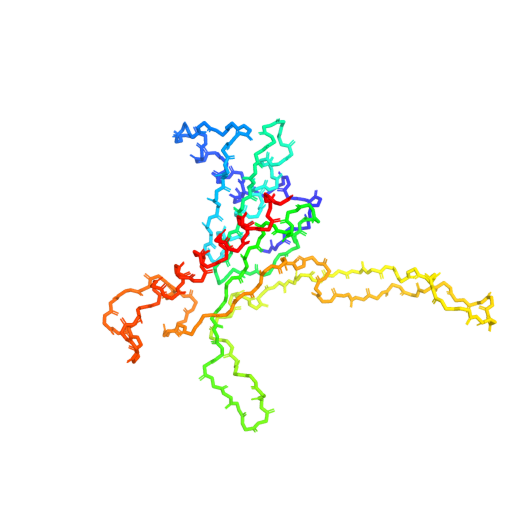 A N 1
ATOM 614 C CA . ILE A 1 85 ? 5.241 -2.945 -1.922 1.00 98.00 85 ILE A CA 1
ATOM 615 C C . ILE A 1 85 ? 6.044 -1.759 -2.455 1.00 98.00 85 ILE A C 1
ATOM 617 O O . ILE A 1 85 ? 5.518 -0.655 -2.607 1.00 98.00 85 ILE A O 1
ATOM 621 N N . SER A 1 86 ? 7.316 -1.987 -2.770 1.00 96.50 86 SER A N 1
ATOM 622 C CA . SER A 1 86 ? 8.184 -0.988 -3.404 1.00 96.50 86 SER A CA 1
ATOM 623 C C . SER A 1 86 ? 9.018 -1.590 -4.534 1.00 96.50 86 SER A C 1
ATOM 625 O O . SER A 1 86 ? 9.218 -2.798 -4.592 1.00 96.50 86 SER A O 1
ATOM 627 N N . ALA A 1 87 ? 9.514 -0.761 -5.446 1.00 94.56 87 ALA A N 1
ATOM 628 C CA . ALA A 1 87 ? 10.365 -1.214 -6.533 1.00 94.56 87 ALA A CA 1
ATOM 629 C C . ALA A 1 87 ? 11.702 -1.705 -5.969 1.00 94.56 87 ALA A C 1
ATOM 631 O O . ALA A 1 87 ? 12.333 -1.017 -5.158 1.00 94.56 87 ALA A O 1
ATOM 632 N N . ALA A 1 88 ? 12.149 -2.878 -6.405 1.00 90.81 88 ALA A N 1
ATOM 633 C CA . ALA A 1 88 ? 13.468 -3.386 -6.072 1.00 90.81 88 ALA A CA 1
ATOM 634 C C . ALA A 1 88 ? 14.563 -2.470 -6.645 1.00 90.81 88 ALA A C 1
ATOM 636 O O . ALA A 1 88 ? 14.366 -1.737 -7.616 1.00 90.81 88 ALA A O 1
ATOM 637 N N . GLY A 1 89 ? 15.734 -2.488 -6.015 1.00 79.06 89 GLY A N 1
ATOM 638 C CA . GLY A 1 89 ? 16.887 -1.728 -6.478 1.00 79.06 89 GLY A CA 1
ATOM 639 C C . GLY A 1 89 ? 17.392 -2.188 -7.840 1.00 79.06 89 GLY A C 1
ATOM 640 O O . GLY A 1 89 ? 17.602 -3.379 -8.036 1.00 79.06 89 GLY A O 1
ATOM 641 N N . THR A 1 90 ? 17.650 -1.254 -8.758 1.00 63.62 90 THR A N 1
ATOM 642 C CA . THR A 1 90 ? 18.016 -1.586 -10.149 1.00 63.62 90 THR A CA 1
ATOM 643 C C . THR A 1 90 ? 19.522 -1.704 -10.406 1.00 63.62 90 THR A C 1
ATOM 645 O O . THR A 1 90 ? 19.908 -2.274 -11.422 1.00 63.62 90 THR A O 1
ATOM 648 N N . ARG A 1 91 ? 20.406 -1.204 -9.523 1.00 53.59 91 ARG A N 1
ATOM 649 C CA . ARG A 1 91 ? 21.875 -1.336 -9.682 1.00 53.59 91 ARG A CA 1
ATOM 650 C C . ARG A 1 91 ? 22.620 -1.399 -8.351 1.00 53.59 91 ARG A C 1
ATOM 652 O O . ARG A 1 91 ? 22.580 -0.423 -7.599 1.00 53.59 91 ARG A O 1
ATOM 659 N N . LYS A 1 92 ? 23.358 -2.488 -8.100 1.00 51.31 92 LYS A N 1
ATOM 660 C CA . LYS A 1 92 ? 24.420 -2.521 -7.079 1.00 51.31 92 LYS A CA 1
ATOM 661 C C . LYS A 1 92 ? 25.543 -1.581 -7.532 1.00 51.31 92 LYS A C 1
ATOM 663 O O . LYS A 1 92 ? 26.049 -1.725 -8.642 1.00 51.31 92 LYS A O 1
ATOM 668 N N . ARG A 1 93 ? 25.934 -0.602 -6.713 1.00 52.53 93 ARG A N 1
ATOM 669 C CA . ARG A 1 93 ? 27.282 -0.017 -6.842 1.00 52.53 93 ARG A CA 1
ATOM 670 C C . ARG A 1 93 ? 28.277 -1.056 -6.323 1.00 52.53 93 ARG A C 1
ATOM 672 O O . ARG A 1 93 ? 27.884 -1.888 -5.515 1.00 52.53 93 ARG A O 1
ATOM 679 N N . ALA A 1 94 ? 29.542 -0.994 -6.743 1.00 51.66 94 ALA A N 1
ATOM 680 C CA . ALA A 1 94 ? 30.577 -1.965 -6.356 1.00 51.66 94 ALA A CA 1
ATOM 681 C C . ALA A 1 94 ? 30.679 -2.222 -4.831 1.00 51.66 94 ALA A C 1
ATOM 683 O O . ALA A 1 94 ? 31.130 -3.288 -4.433 1.00 51.66 94 ALA A O 1
ATOM 684 N N . ASN A 1 95 ? 30.182 -1.293 -3.999 1.00 55.94 95 ASN A N 1
ATOM 685 C CA . ASN A 1 95 ? 30.185 -1.382 -2.535 1.00 55.94 95 ASN A CA 1
ATOM 686 C C . ASN A 1 95 ? 28.780 -1.415 -1.888 1.00 55.94 95 ASN A C 1
ATOM 688 O O . ASN A 1 95 ? 28.686 -1.406 -0.664 1.00 55.94 95 ASN A O 1
ATOM 692 N N . ASP A 1 96 ? 27.692 -1.437 -2.669 1.00 51.41 96 ASP A N 1
ATOM 693 C CA . ASP A 1 96 ? 26.320 -1.499 -2.142 1.00 51.41 96 ASP A CA 1
ATOM 694 C C . ASP A 1 96 ? 25.769 -2.925 -2.314 1.00 51.41 96 ASP A C 1
ATOM 696 O O . ASP A 1 96 ? 25.543 -3.390 -3.435 1.00 51.41 96 ASP A O 1
ATOM 700 N N . ALA A 1 97 ? 25.522 -3.622 -1.199 1.00 53.41 97 ALA A N 1
ATOM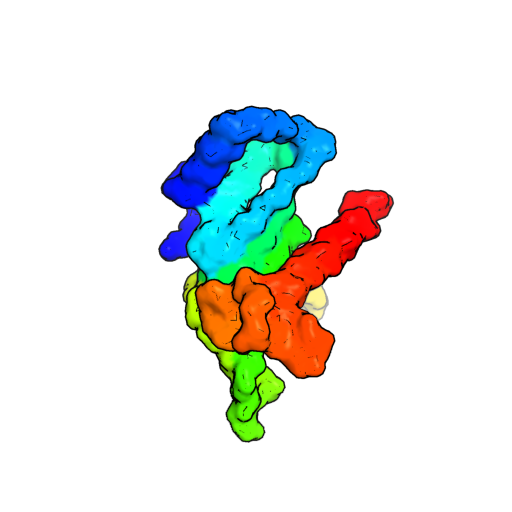 701 C CA . ALA A 1 97 ? 24.969 -4.981 -1.199 1.00 53.41 97 ALA A CA 1
ATOM 702 C C . ALA A 1 97 ? 23.569 -5.064 -1.850 1.00 53.41 97 ALA A C 1
ATOM 704 O O . ALA A 1 97 ? 23.212 -6.104 -2.410 1.00 53.41 97 ALA A O 1
ATOM 705 N N . GLU A 1 98 ? 22.818 -3.957 -1.850 1.00 57.41 98 GLU A N 1
ATOM 706 C CA . GLU A 1 98 ? 21.494 -3.804 -2.458 1.00 57.41 98 GLU A CA 1
ATOM 707 C C . GLU A 1 98 ? 21.452 -2.541 -3.329 1.00 57.41 98 GLU A C 1
ATOM 709 O O . GLU A 1 98 ? 21.907 -1.469 -2.926 1.00 57.41 98 GLU A O 1
ATOM 714 N N . GLY A 1 99 ? 20.909 -2.646 -4.545 1.00 64.12 99 GLY A N 1
ATOM 715 C CA . GLY A 1 99 ? 20.783 -1.489 -5.426 1.00 64.12 99 GLY A CA 1
ATOM 716 C C . GLY A 1 99 ? 19.797 -0.440 -4.904 1.00 64.12 99 GLY A C 1
ATOM 717 O O . GLY A 1 99 ? 18.895 -0.737 -4.121 1.00 64.12 99 GLY A O 1
ATOM 718 N N . LYS A 1 100 ? 19.917 0.810 -5.364 1.00 70.94 100 LYS A N 1
ATOM 719 C CA . LYS A 1 100 ? 18.950 1.860 -4.994 1.00 70.94 100 LYS A CA 1
ATOM 720 C C . LYS A 1 100 ? 17.644 1.674 -5.763 1.00 70.94 100 LYS A C 1
ATOM 722 O O . LYS A 1 100 ? 17.662 1.563 -6.986 1.00 70.94 100 LYS A O 1
ATOM 727 N N . SER A 1 101 ? 16.524 1.668 -5.038 1.00 80.69 101 SER A N 1
ATOM 728 C CA . SER A 1 101 ? 15.184 1.627 -5.634 1.00 80.69 101 SER A CA 1
ATOM 729 C C . SER A 1 101 ? 14.963 2.836 -6.558 1.00 80.69 101 SER A C 1
ATOM 731 O O . SER A 1 101 ? 15.269 3.965 -6.142 1.00 80.69 101 SER A O 1
ATOM 733 N N . PRO A 1 102 ? 14.419 2.631 -7.775 1.00 82.31 102 PRO A N 1
ATOM 734 C CA . PRO A 1 102 ? 14.029 3.720 -8.668 1.00 82.31 102 PRO A CA 1
ATOM 735 C C . PRO A 1 102 ? 12.793 4.475 -8.149 1.00 82.31 102 PRO A C 1
ATOM 737 O O . PRO A 1 102 ? 12.494 5.573 -8.617 1.00 82.31 102 PRO A O 1
ATOM 740 N N . ASP A 1 103 ? 12.084 3.929 -7.157 1.00 87.94 103 ASP A N 1
ATOM 741 C CA . ASP A 1 103 ? 10.919 4.566 -6.560 1.00 87.94 103 ASP A CA 1
ATOM 742 C C . ASP A 1 103 ? 11.322 5.544 -5.445 1.00 87.94 103 ASP A C 1
ATOM 744 O O . ASP A 1 103 ? 11.493 5.187 -4.273 1.00 87.94 103 ASP A O 1
ATOM 748 N N . LEU A 1 104 ? 11.441 6.821 -5.812 1.00 88.12 104 LEU A N 1
ATOM 749 C CA . LEU A 1 104 ? 11.724 7.901 -4.866 1.00 88.12 104 LEU A CA 1
ATOM 750 C C . LEU A 1 104 ? 10.561 8.192 -3.915 1.00 88.12 104 LEU A C 1
ATOM 752 O O . LEU A 1 104 ? 10.805 8.626 -2.789 1.00 88.12 104 LEU A O 1
ATOM 756 N N . VAL A 1 105 ? 9.318 7.942 -4.328 1.00 91.56 105 VAL A N 1
ATOM 757 C CA . VAL A 1 105 ? 8.133 8.231 -3.512 1.00 91.56 105 VAL A CA 1
ATOM 758 C C . VAL A 1 105 ? 8.096 7.310 -2.301 1.00 91.56 105 VAL A C 1
ATOM 760 O O . VAL A 1 105 ? 7.919 7.792 -1.182 1.00 91.56 105 VAL A O 1
ATOM 763 N N . SER A 1 106 ? 8.394 6.024 -2.492 1.00 88.94 106 SER A N 1
ATOM 764 C CA . SER A 1 106 ? 8.484 5.030 -1.413 1.00 88.94 106 SER A CA 1
ATOM 765 C C . SER A 1 106 ? 9.532 5.361 -0.338 1.00 88.94 106 SER A C 1
ATOM 767 O O . SER A 1 106 ? 9.498 4.849 0.785 1.00 88.94 106 SER A O 1
ATOM 769 N N . ARG A 1 107 ? 10.472 6.259 -0.652 1.00 88.44 107 ARG A N 1
ATOM 770 C CA . ARG A 1 107 ? 11.534 6.705 0.257 1.00 88.44 107 ARG A CA 1
ATOM 771 C C . ARG A 1 107 ? 11.132 7.914 1.097 1.00 88.44 107 ARG A C 1
ATOM 773 O O . ARG A 1 107 ? 11.793 8.176 2.102 1.00 88.44 107 ARG A O 1
ATOM 780 N N . LEU A 1 108 ? 10.079 8.633 0.714 1.00 90.69 108 LEU A N 1
ATOM 781 C CA . LEU A 1 108 ? 9.608 9.816 1.429 1.00 90.69 108 LEU A CA 1
ATOM 782 C C . LEU A 1 108 ? 8.931 9.430 2.746 1.00 90.69 108 LEU A C 1
ATOM 784 O O . LEU A 1 108 ? 8.250 8.413 2.840 1.00 90.69 108 LEU A O 1
ATOM 788 N N . GLY A 1 109 ? 9.070 10.284 3.760 1.00 90.69 109 GLY A N 1
ATOM 789 C CA . GLY A 1 109 ? 8.457 10.075 5.071 1.00 90.69 109 GLY A CA 1
ATOM 790 C C . GLY A 1 109 ? 9.210 9.073 5.948 1.00 90.69 109 GLY A C 1
ATOM 791 O O . GLY A 1 109 ? 10.370 8.737 5.715 1.00 90.69 109 GLY A O 1
ATOM 792 N N . THR A 1 110 ? 8.563 8.619 7.022 1.00 90.94 110 THR A N 1
ATOM 793 C CA . THR A 1 110 ? 9.186 7.701 7.978 1.00 90.94 110 THR A CA 1
ATOM 794 C C . THR A 1 110 ? 8.156 6.822 8.674 1.00 90.94 110 THR A C 1
ATOM 796 O O . THR A 1 110 ? 7.070 7.276 9.034 1.00 90.94 110 THR A O 1
ATOM 799 N N . HIS A 1 111 ? 8.536 5.570 8.920 1.00 93.56 111 HIS A N 1
ATOM 800 C CA . HIS A 1 111 ? 7.858 4.692 9.874 1.00 93.56 111 HIS A CA 1
ATOM 801 C C . HIS A 1 111 ? 8.374 4.901 11.305 1.00 93.56 111 HIS A C 1
ATOM 803 O O . HIS A 1 111 ? 7.919 4.249 12.242 1.00 93.56 111 HIS A O 1
ATOM 809 N N . GLY A 1 112 ? 9.350 5.788 11.494 1.00 90.12 112 GLY A N 1
ATOM 810 C CA . GLY A 1 112 ? 10.051 5.923 12.752 1.00 90.12 112 GLY A CA 1
ATOM 811 C C . GLY A 1 112 ? 9.273 6.672 13.829 1.00 90.12 112 GLY A C 1
ATOM 812 O O . GLY A 1 112 ? 8.343 7.451 13.571 1.00 90.12 112 GLY A O 1
ATOM 813 N N . GLY A 1 113 ? 9.694 6.440 15.067 1.00 87.56 113 GLY A N 1
ATOM 814 C CA . GLY A 1 113 ? 9.210 7.163 16.231 1.00 87.56 113 GLY A CA 1
ATOM 815 C C . GLY A 1 113 ? 10.058 6.898 17.470 1.00 87.56 113 GLY A C 1
ATOM 816 O O . GLY A 1 113 ? 10.795 5.916 17.542 1.00 87.56 113 GLY A O 1
ATOM 817 N N . TRP A 1 114 ? 9.920 7.777 18.457 1.00 85.88 114 TRP A N 1
ATOM 818 C CA . TRP A 1 114 ? 10.595 7.671 19.750 1.00 85.88 114 TRP A CA 1
ATOM 819 C C . TRP A 1 114 ? 9.994 6.553 20.602 1.00 85.88 114 TRP A C 1
ATOM 821 O O . TRP A 1 114 ? 8.772 6.487 20.746 1.00 85.88 114 TRP A O 1
ATOM 831 N N . MET A 1 115 ? 10.821 5.691 21.184 1.00 81.94 115 MET A N 1
ATOM 832 C CA . MET A 1 115 ? 10.414 4.669 22.151 1.00 81.94 115 MET A CA 1
ATOM 833 C C . MET A 1 115 ? 11.223 4.853 23.434 1.00 81.94 115 MET A C 1
ATOM 835 O O . MET A 1 115 ? 12.409 5.167 23.379 1.00 81.94 115 MET A O 1
ATOM 839 N N . ARG A 1 116 ? 10.579 4.695 24.592 1.00 76.94 116 ARG A N 1
ATOM 840 C CA . ARG A 1 116 ? 11.290 4.613 25.870 1.00 76.94 116 ARG A CA 1
ATOM 841 C C . ARG A 1 116 ? 11.722 3.168 26.074 1.00 76.94 116 ARG A C 1
ATOM 843 O O . ARG A 1 116 ? 10.868 2.283 26.058 1.00 76.94 116 ARG A O 1
ATOM 850 N N . THR A 1 117 ? 13.011 2.943 26.275 1.00 60.91 117 THR A N 1
ATOM 851 C CA . THR A 1 117 ? 13.545 1.632 26.643 1.00 60.91 117 THR A CA 1
ATOM 852 C C . THR A 1 117 ? 13.090 1.321 28.068 1.00 60.91 117 THR A C 1
ATOM 854 O O . THR A 1 117 ? 13.490 2.014 29.003 1.00 60.91 117 THR A O 1
ATOM 857 N N . ARG A 1 118 ? 12.206 0.332 28.252 1.00 57.62 118 ARG A N 1
ATOM 858 C CA . ARG A 1 118 ? 11.925 -0.197 29.594 1.00 57.62 118 ARG A CA 1
ATOM 859 C C . ARG A 1 118 ? 13.036 -1.182 29.933 1.00 57.62 118 ARG A C 1
ATOM 861 O O . ARG A 1 118 ? 13.193 -2.180 29.242 1.00 57.62 118 ARG A O 1
ATOM 868 N N . HIS A 1 119 ? 13.812 -0.871 30.963 1.00 50.12 119 HIS A N 1
ATOM 869 C CA . HIS A 1 119 ? 14.792 -1.787 31.529 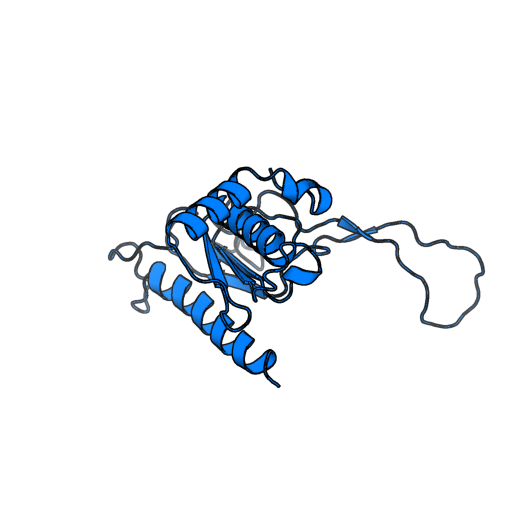1.00 50.12 119 HIS A CA 1
ATOM 870 C C . HIS A 1 119 ? 14.019 -2.782 32.401 1.00 50.12 119 HIS A C 1
ATOM 872 O O . HIS A 1 119 ? 13.595 -2.417 33.488 1.00 50.12 119 HIS A O 1
ATOM 878 N N . ASN A 1 120 ? 13.731 -3.972 31.882 1.00 49.97 120 ASN A N 1
ATOM 879 C CA . ASN A 1 120 ? 13.308 -5.127 32.676 1.00 49.97 120 ASN A CA 1
ATOM 880 C C . ASN A 1 120 ? 13.595 -6.392 31.868 1.00 49.97 120 ASN A C 1
ATOM 882 O O . ASN A 1 120 ? 12.697 -6.976 31.280 1.00 49.97 120 ASN A O 1
ATOM 886 N N . GLU A 1 121 ? 14.874 -6.743 31.791 1.00 47.00 121 GLU A N 1
ATOM 887 C CA . GLU A 1 121 ? 15.351 -8.123 31.856 1.00 47.00 121 GLU A CA 1
ATOM 888 C C . GLU A 1 121 ? 16.879 -8.102 31.911 1.00 47.00 121 GLU A C 1
ATOM 890 O O . GLU A 1 121 ? 17.523 -7.300 31.239 1.00 47.00 121 GLU A O 1
ATOM 895 N N . ILE A 1 122 ? 17.420 -9.019 32.710 1.00 44.25 122 ILE A N 1
ATOM 896 C CA . ILE A 1 122 ? 18.830 -9.261 33.033 1.00 44.25 122 ILE A CA 1
ATOM 897 C C . ILE A 1 122 ? 19.321 -8.535 34.297 1.00 44.25 122 ILE A C 1
ATOM 899 O O . ILE A 1 122 ? 19.583 -7.335 34.350 1.00 44.25 122 ILE A O 1
ATOM 903 N N . ASN A 1 123 ? 19.433 -9.372 35.326 1.00 52.22 123 ASN A N 1
ATOM 904 C CA . ASN A 1 123 ? 20.122 -9.199 36.594 1.00 52.22 123 ASN A CA 1
ATOM 905 C C . ASN A 1 123 ? 21.450 -8.435 36.465 1.00 52.22 123 ASN A C 1
ATOM 907 O O . ASN A 1 123 ? 22.258 -8.762 35.598 1.00 52.22 123 ASN A O 1
ATOM 911 N N . ASN A 1 124 ? 21.673 -7.504 37.401 1.00 44.91 124 ASN A N 1
ATOM 912 C CA . ASN A 1 124 ? 22.948 -7.129 38.038 1.00 44.91 124 ASN A CA 1
ATOM 913 C C . ASN A 1 124 ? 23.151 -5.608 38.164 1.00 44.91 124 ASN A C 1
ATOM 915 O O . ASN A 1 124 ? 23.418 -4.892 37.205 1.00 44.91 124 ASN A O 1
ATOM 919 N N . HIS A 1 125 ? 23.061 -5.157 39.418 1.00 44.19 125 HIS A N 1
ATOM 920 C CA . HIS A 1 125 ? 23.854 -4.091 40.035 1.00 44.19 125 HIS A CA 1
ATOM 921 C C . HIS A 1 125 ? 24.114 -2.809 39.220 1.00 44.19 125 HIS A C 1
ATOM 923 O O . HIS A 1 125 ? 25.225 -2.560 38.770 1.00 44.19 125 HIS A O 1
ATOM 929 N N . SER A 1 126 ? 23.118 -1.924 39.126 1.00 41.88 126 SER A N 1
ATOM 930 C CA . SER A 1 126 ? 23.328 -0.466 39.246 1.00 41.88 126 SER A CA 1
ATOM 931 C C . SER A 1 126 ? 21.989 0.279 39.244 1.00 41.88 126 SER A C 1
ATOM 933 O O . SER A 1 126 ? 21.276 0.346 38.248 1.00 41.88 126 SER A O 1
ATOM 935 N N . ALA A 1 127 ? 21.642 0.875 40.383 1.00 43.66 127 ALA A N 1
ATOM 936 C CA . ALA A 1 127 ? 20.403 1.621 40.611 1.00 43.66 127 ALA A CA 1
ATOM 937 C C . ALA A 1 127 ? 20.397 3.036 39.980 1.00 43.66 127 ALA A C 1
ATOM 939 O O . ALA A 1 127 ? 19.864 3.972 40.565 1.00 43.66 127 ALA A O 1
ATOM 940 N N . PHE A 1 128 ? 20.988 3.218 38.792 1.00 43.66 128 PHE A N 1
ATOM 941 C CA . PHE A 1 128 ? 21.050 4.512 38.099 1.00 43.66 128 PHE A CA 1
ATOM 942 C C . PHE A 1 128 ? 21.055 4.340 36.570 1.00 43.66 128 PHE A C 1
ATOM 944 O O . PHE A 1 128 ? 22.117 4.322 35.955 1.00 43.66 128 PHE A O 1
ATOM 951 N N . ARG A 1 129 ? 19.872 4.266 35.935 1.00 48.88 129 ARG A N 1
ATOM 952 C CA . ARG A 1 129 ? 19.624 4.810 34.577 1.00 48.88 129 ARG A CA 1
ATOM 953 C C . ARG A 1 129 ? 18.166 4.622 34.142 1.00 48.88 129 ARG A C 1
ATOM 955 O O . ARG A 1 129 ? 17.781 3.589 33.606 1.00 48.88 129 ARG A O 1
ATOM 962 N N . ASN A 1 130 ? 17.366 5.679 34.274 1.00 54.84 130 ASN A N 1
ATOM 963 C CA . ASN A 1 130 ? 16.180 5.849 33.434 1.00 54.84 130 ASN A CA 1
ATOM 964 C C . ASN A 1 130 ? 16.638 5.851 31.964 1.00 54.84 130 ASN A C 1
ATOM 966 O O . ASN A 1 130 ? 17.358 6.756 31.545 1.00 54.84 130 ASN A O 1
ATOM 970 N N . GLY A 1 131 ? 16.266 4.828 31.190 1.00 64.12 131 GLY A N 1
ATOM 971 C CA . GLY A 1 131 ? 16.670 4.695 29.789 1.00 64.12 131 GLY A CA 1
ATOM 972 C C . GLY A 1 131 ? 16.240 5.902 28.949 1.00 64.12 131 GLY A C 1
ATOM 973 O O . GLY A 1 131 ? 15.057 6.252 28.908 1.00 64.12 131 GLY A O 1
ATOM 974 N N . PHE A 1 132 ? 17.196 6.547 28.274 1.00 78.56 132 PHE A N 1
ATOM 975 C CA . PHE A 1 132 ? 16.916 7.663 27.370 1.00 78.56 132 PHE A CA 1
ATOM 976 C C . PHE A 1 132 ? 16.010 7.208 26.214 1.00 78.56 132 PHE A C 1
ATOM 978 O O . PHE A 1 132 ? 16.179 6.097 25.704 1.00 78.56 132 PHE A O 1
ATOM 985 N N . PRO A 1 133 ? 15.044 8.039 25.779 1.00 81.88 133 PRO A N 1
ATOM 986 C CA . PRO A 1 133 ? 14.226 7.715 24.621 1.00 81.88 133 PRO A CA 1
ATOM 987 C C . PRO A 1 133 ? 15.113 7.567 23.380 1.00 81.88 133 PRO A C 1
ATOM 989 O O . PRO A 1 133 ? 15.892 8.459 23.054 1.00 81.88 133 PRO A O 1
ATOM 992 N N . ALA A 1 134 ? 14.963 6.453 22.668 1.00 86.69 134 ALA A N 1
ATOM 993 C CA . ALA A 1 134 ? 15.685 6.172 21.434 1.00 86.69 134 ALA A CA 1
ATOM 994 C C . ALA A 1 134 ? 14.748 6.289 20.226 1.00 86.69 134 ALA A C 1
ATOM 996 O O . ALA A 1 134 ? 13.546 6.006 20.304 1.00 86.69 134 ALA A O 1
ATOM 997 N N . TRP A 1 135 ? 15.285 6.724 19.086 1.00 87.00 135 TRP A N 1
ATOM 998 C CA . TRP A 1 135 ? 14.542 6.747 17.829 1.00 87.00 135 TRP A CA 1
ATOM 999 C C . TRP A 1 135 ? 14.610 5.379 17.147 1.00 87.00 135 TRP A C 1
ATOM 1001 O O . TRP A 1 135 ? 15.681 4.929 16.744 1.00 87.00 135 TRP A O 1
ATOM 1011 N N . HIS A 1 136 ? 13.458 4.741 16.941 1.00 89.50 136 HIS A N 1
ATOM 1012 C CA . HIS A 1 136 ? 13.372 3.459 16.241 1.00 89.50 136 HIS A CA 1
ATOM 1013 C C . HIS A 1 136 ? 12.831 3.662 14.830 1.00 89.50 136 HIS A C 1
ATOM 1015 O O . HIS A 1 136 ? 11.687 4.083 14.655 1.00 89.50 136 HIS A O 1
ATOM 1021 N N . LYS A 1 137 ? 13.636 3.315 13.816 1.00 89.50 137 LYS A N 1
ATOM 1022 C CA . LYS A 1 137 ? 13.338 3.525 12.384 1.00 89.50 137 LYS A CA 1
ATOM 1023 C C . LYS A 1 137 ? 12.050 2.829 11.910 1.00 89.50 137 LYS A C 1
ATOM 1025 O O . LYS A 1 137 ? 11.381 3.343 11.018 1.00 89.50 137 LYS A O 1
ATOM 1030 N N . HIS A 1 138 ? 11.689 1.706 12.533 1.00 91.94 138 HIS A N 1
ATOM 1031 C CA . HIS A 1 138 ? 10.571 0.841 12.131 1.00 91.94 138 HIS A CA 1
ATOM 1032 C C . HIS A 1 138 ? 9.424 0.789 13.151 1.00 91.94 138 HIS A C 1
ATOM 1034 O O . HIS A 1 138 ? 8.562 -0.078 13.056 1.00 91.94 138 HIS A O 1
ATOM 1040 N N . LYS A 1 139 ? 9.372 1.716 14.121 1.00 92.50 139 LYS A N 1
ATOM 1041 C CA . LYS A 1 139 ? 8.371 1.694 15.206 1.00 92.50 139 LYS A CA 1
ATOM 1042 C C . LYS A 1 139 ? 6.924 1.533 14.704 1.00 92.50 139 LYS A C 1
ATOM 1044 O O . LYS A 1 139 ? 6.122 0.821 15.307 1.00 92.50 139 LYS A O 1
ATOM 1049 N N . HIS A 1 140 ? 6.599 2.207 13.609 1.00 95.19 140 HIS A N 1
ATOM 1050 C CA . HIS A 1 140 ? 5.276 2.248 12.988 1.00 95.19 140 HIS A CA 1
ATOM 1051 C C . HIS A 1 140 ? 5.280 1.644 11.575 1.00 95.19 140 HIS A C 1
ATOM 1053 O O . HIS A 1 140 ? 4.491 2.069 10.729 1.00 95.19 140 HIS A O 1
ATOM 1059 N N . ALA A 1 141 ? 6.211 0.728 11.298 1.00 95.38 141 ALA A N 1
ATOM 1060 C CA . ALA A 1 141 ? 6.289 0.029 10.019 1.00 95.38 141 ALA A CA 1
ATOM 1061 C C . ALA A 1 141 ? 5.150 -1.000 9.891 1.00 95.38 141 ALA A C 1
ATOM 1063 O O . ALA A 1 141 ? 4.625 -1.451 10.915 1.00 95.38 141 ALA A O 1
ATOM 1064 N N . PRO A 1 142 ? 4.752 -1.358 8.659 1.00 96.31 142 PRO A N 1
ATOM 1065 C CA . PRO A 1 142 ? 3.836 -2.473 8.435 1.00 96.31 142 PRO A CA 1
ATOM 1066 C C . PRO A 1 142 ? 4.500 -3.794 8.837 1.00 96.31 142 PRO A C 1
ATOM 1068 O O . PRO A 1 142 ? 5.729 -3.886 8.868 1.00 96.31 142 PRO A O 1
ATOM 1071 N N . ALA A 1 143 ? 3.696 -4.818 9.125 1.00 93.75 143 ALA A N 1
ATOM 1072 C CA . ALA A 1 143 ? 4.220 -6.153 9.412 1.00 93.75 143 ALA A CA 1
ATOM 1073 C C . ALA A 1 143 ? 4.781 -6.839 8.156 1.00 93.75 143 ALA A C 1
ATOM 1075 O O . ALA A 1 143 ? 5.737 -7.603 8.258 1.00 93.75 143 ALA A O 1
ATOM 1076 N N . ALA A 1 144 ? 4.223 -6.542 6.976 1.00 96.81 144 ALA A N 1
ATOM 1077 C CA . ALA A 1 144 ? 4.688 -7.080 5.705 1.00 96.81 144 ALA A CA 1
ATOM 1078 C C . ALA A 1 144 ? 5.263 -5.977 4.805 1.00 96.81 144 ALA A C 1
ATOM 1080 O O . ALA A 1 144 ? 4.628 -4.954 4.532 1.00 96.81 144 ALA A O 1
ATOM 1081 N N . MET A 1 145 ? 6.478 -6.208 4.309 1.00 96.50 145 MET A N 1
ATOM 1082 C CA . MET A 1 145 ? 7.143 -5.373 3.310 1.00 96.50 145 MET A CA 1
ATOM 1083 C C . MET A 1 145 ? 7.699 -6.268 2.206 1.00 96.50 145 MET A C 1
ATOM 1085 O O . MET A 1 145 ? 8.331 -7.285 2.492 1.00 96.50 145 MET A O 1
ATOM 1089 N N . ARG A 1 146 ? 7.468 -5.895 0.948 1.00 96.12 146 ARG A N 1
ATOM 1090 C CA . ARG A 1 146 ? 7.957 -6.609 -0.233 1.00 96.12 146 ARG A CA 1
ATOM 1091 C C . ARG A 1 146 ? 8.583 -5.631 -1.218 1.00 96.12 146 ARG A C 1
ATOM 1093 O O . ARG A 1 146 ? 8.183 -4.468 -1.317 1.00 96.12 146 ARG A O 1
ATOM 1100 N N . THR A 1 147 ? 9.567 -6.122 -1.954 1.00 95.44 147 THR A N 1
ATOM 1101 C CA . THR A 1 147 ? 10.117 -5.441 -3.120 1.00 95.44 147 THR A CA 1
ATOM 1102 C C . THR A 1 147 ? 9.776 -6.236 -4.371 1.00 95.44 147 THR A C 1
ATOM 1104 O O . THR A 1 147 ? 9.795 -7.463 -4.341 1.00 95.44 147 THR A O 1
ATOM 1107 N N . VAL A 1 148 ? 9.447 -5.543 -5.459 1.00 95.12 148 VAL A N 1
ATOM 1108 C CA . VAL A 1 148 ? 9.138 -6.157 -6.759 1.00 95.12 148 VAL A CA 1
ATOM 1109 C C . VAL A 1 148 ? 10.084 -5.619 -7.834 1.00 95.12 148 VAL A C 1
ATOM 1111 O O . VAL A 1 148 ? 10.324 -4.407 -7.876 1.00 95.12 148 VAL A O 1
ATOM 1114 N N . PRO A 1 149 ? 10.666 -6.476 -8.688 1.00 94.06 149 PRO A N 1
ATOM 1115 C CA . PRO A 1 149 ? 11.632 -6.065 -9.704 1.00 94.06 149 PRO A CA 1
ATOM 1116 C C . PRO A 1 149 ? 10.935 -5.490 -10.946 1.00 94.06 149 PRO A C 1
ATOM 1118 O O . PRO A 1 149 ? 10.966 -6.091 -12.015 1.00 94.06 149 PRO A O 1
ATOM 1121 N N . ILE A 1 150 ? 10.289 -4.331 -10.799 1.00 94.31 150 ILE A N 1
ATOM 1122 C CA . ILE A 1 150 ? 9.611 -3.660 -11.916 1.00 94.31 150 ILE A CA 1
ATOM 1123 C C . ILE A 1 150 ? 10.607 -3.054 -12.913 1.00 94.31 150 ILE A C 1
ATOM 1125 O O . ILE A 1 150 ? 11.682 -2.578 -12.537 1.00 94.31 150 ILE A O 1
ATOM 1129 N N . ILE A 1 151 ? 10.212 -3.008 -14.183 1.00 93.62 151 ILE A N 1
ATOM 1130 C CA . ILE A 1 151 ? 10.868 -2.223 -15.233 1.00 93.62 151 ILE A CA 1
ATOM 1131 C C . ILE A 1 151 ? 10.323 -0.789 -15.181 1.00 93.62 151 ILE A C 1
ATOM 1133 O O . ILE A 1 151 ? 9.116 -0.582 -15.104 1.00 93.62 151 ILE A O 1
ATOM 1137 N N . GLY A 1 152 ? 11.198 0.215 -15.230 1.00 92.06 152 GLY A N 1
ATOM 1138 C CA . GLY A 1 152 ? 10.801 1.625 -15.153 1.00 92.06 152 GLY A CA 1
ATOM 1139 C C . GLY A 1 152 ? 10.857 2.197 -13.733 1.00 92.06 152 GLY A C 1
ATOM 1140 O O . GLY A 1 152 ? 11.773 1.896 -12.963 1.00 92.06 152 GLY A O 1
ATOM 1141 N N . GLY A 1 153 ? 9.931 3.100 -13.416 1.00 91.75 153 GLY A N 1
ATOM 1142 C CA . GLY A 1 153 ? 9.938 3.899 -12.194 1.00 91.75 153 GLY A CA 1
ATOM 1143 C C . GLY A 1 153 ? 8.632 3.853 -11.404 1.00 91.75 153 GLY A C 1
ATOM 1144 O O . GLY A 1 153 ? 7.795 2.969 -11.551 1.00 91.75 153 GLY A O 1
ATOM 1145 N N . HIS A 1 154 ? 8.458 4.844 -10.528 1.00 94.19 154 HIS A N 1
ATOM 1146 C CA . HIS A 1 154 ? 7.350 4.900 -9.568 1.00 94.19 154 HIS A CA 1
ATOM 1147 C C . HIS A 1 154 ? 5.947 4.769 -10.199 1.00 94.19 154 HIS A C 1
ATOM 1149 O O . HIS A 1 154 ? 5.042 4.225 -9.568 1.00 94.19 154 HIS A O 1
ATOM 1155 N N . ALA A 1 155 ? 5.744 5.256 -11.424 1.00 95.25 155 ALA A N 1
ATOM 1156 C CA . ALA A 1 155 ? 4.443 5.218 -12.095 1.00 95.25 155 ALA A CA 1
ATOM 1157 C C . ALA A 1 155 ? 4.134 3.873 -12.779 1.00 95.25 155 ALA A C 1
ATOM 1159 O O . ALA A 1 155 ? 3.024 3.690 -13.271 1.00 95.25 155 ALA A O 1
ATOM 1160 N N . ASP A 1 156 ? 5.088 2.939 -12.821 1.00 96.75 156 ASP A N 1
ATOM 1161 C CA . ASP A 1 156 ? 5.042 1.824 -13.768 1.00 96.75 156 ASP A CA 1
ATOM 1162 C C . ASP A 1 156 ? 4.592 0.482 -13.167 1.00 96.75 156 ASP A C 1
ATOM 1164 O O . ASP A 1 156 ? 4.530 -0.507 -13.890 1.00 96.75 156 ASP A O 1
ATOM 1168 N N . TYR A 1 157 ? 4.225 0.424 -11.879 1.00 97.25 157 TYR A N 1
ATOM 1169 C CA . TYR A 1 157 ? 3.838 -0.828 -11.194 1.00 97.25 157 TYR A CA 1
ATOM 1170 C C . TYR A 1 157 ? 2.722 -1.621 -11.883 1.00 97.25 157 TYR A C 1
ATOM 1172 O O . TYR A 1 157 ? 2.665 -2.831 -11.724 1.00 97.25 157 TYR A O 1
ATOM 1180 N N . PHE A 1 158 ? 1.834 -0.964 -12.628 1.00 97.31 158 PHE A N 1
ATOM 1181 C CA . PHE A 1 158 ? 0.679 -1.609 -13.267 1.00 97.31 158 PHE A CA 1
ATOM 1182 C C . PHE A 1 158 ? 0.783 -1.646 -14.791 1.00 97.31 158 PHE A C 1
ATOM 1184 O O . PHE A 1 158 ? -0.229 -1.765 -15.472 1.00 97.31 158 PHE A O 1
ATOM 1191 N N . ARG A 1 159 ? 1.987 -1.468 -15.343 1.00 97.44 159 ARG A N 1
ATOM 1192 C CA . ARG A 1 159 ? 2.205 -1.555 -16.788 1.00 97.44 159 ARG A CA 1
ATOM 1193 C C . ARG A 1 159 ? 2.251 -3.018 -17.229 1.00 97.44 159 ARG A C 1
ATOM 1195 O O . ARG A 1 159 ? 2.934 -3.827 -16.607 1.00 97.44 159 ARG A O 1
ATOM 1202 N N . ASP A 1 160 ? 1.560 -3.317 -18.319 1.00 97.44 160 ASP A N 1
ATOM 1203 C CA . ASP A 1 160 ? 1.417 -4.655 -18.902 1.00 97.44 160 ASP A CA 1
ATOM 1204 C C . ASP A 1 160 ? 1.871 -4.742 -20.370 1.00 97.44 160 ASP A C 1
ATOM 1206 O O . ASP A 1 160 ? 1.931 -5.827 -20.944 1.00 97.44 160 ASP A O 1
ATOM 1210 N N . SER A 1 161 ? 2.239 -3.616 -20.989 1.00 96.50 161 SER A N 1
ATOM 1211 C CA . SER A 1 161 ? 2.735 -3.609 -22.365 1.00 96.50 161 SER A CA 1
ATOM 1212 C C . SER A 1 161 ? 4.115 -4.262 -22.483 1.00 96.50 161 SER A C 1
ATOM 1214 O O . SER A 1 161 ? 4.871 -4.345 -21.515 1.00 96.50 161 SER A O 1
ATOM 1216 N N . SER A 1 162 ? 4.473 -4.686 -23.698 1.00 94.88 162 SER A N 1
ATOM 1217 C CA . SER A 1 162 ? 5.696 -5.452 -23.988 1.00 94.88 162 SER A CA 1
ATOM 1218 C C . SER A 1 162 ? 6.988 -4.825 -23.448 1.00 94.88 162 SER A C 1
ATOM 1220 O O . SER A 1 162 ? 7.876 -5.550 -23.011 1.00 94.88 162 SER A O 1
ATOM 1222 N N . SER A 1 163 ? 7.087 -3.492 -23.398 1.00 96.44 163 SER A N 1
ATOM 1223 C CA . SER A 1 163 ? 8.241 -2.777 -22.826 1.00 96.44 163 SER A CA 1
ATOM 1224 C C . SER A 1 163 ? 8.422 -2.971 -21.313 1.00 96.44 163 SER A C 1
ATOM 1226 O O . SER A 1 163 ? 9.473 -2.625 -20.777 1.00 96.44 163 SER A O 1
ATOM 1228 N N . TYR A 1 164 ? 7.406 -3.487 -20.622 1.00 96.62 164 TYR A N 1
ATOM 1229 C CA . TYR A 1 164 ? 7.375 -3.717 -19.177 1.00 96.62 164 TYR A CA 1
ATOM 1230 C C . TYR A 1 164 ? 7.259 -5.202 -18.821 1.00 96.62 164 TYR A C 1
ATOM 1232 O O . TYR A 1 164 ? 6.966 -5.538 -17.674 1.00 96.62 164 TYR A O 1
ATOM 1240 N N . VAL A 1 165 ? 7.503 -6.083 -19.792 1.00 96.31 165 VAL A N 1
ATOM 1241 C CA . VAL A 1 165 ? 7.593 -7.529 -19.596 1.00 96.31 165 VAL A CA 1
ATOM 1242 C C . VAL A 1 165 ? 9.055 -7.907 -19.387 1.00 96.31 165 VAL A C 1
ATOM 1244 O O . VAL A 1 165 ? 9.934 -7.528 -20.160 1.00 96.31 165 VAL A O 1
ATOM 1247 N N . ASN A 1 166 ? 9.331 -8.627 -18.304 1.00 93.56 166 ASN A N 1
ATOM 1248 C CA . ASN A 1 166 ? 10.677 -9.074 -17.972 1.00 93.56 166 ASN A CA 1
ATOM 1249 C C . ASN A 1 166 ? 11.099 -10.302 -18.805 1.00 93.56 166 ASN A C 1
ATOM 1251 O O . ASN A 1 166 ? 10.330 -10.867 -19.582 1.00 93.56 166 ASN A O 1
ATOM 1255 N N . SER A 1 167 ? 12.334 -10.765 -18.607 1.00 93.69 167 SER A N 1
ATOM 1256 C CA . SER A 1 167 ? 12.865 -11.934 -19.318 1.00 93.69 167 SER A CA 1
ATOM 1257 C C . SER A 1 167 ? 12.149 -13.253 -18.995 1.00 93.69 167 SER A C 1
ATOM 1259 O O . SER A 1 167 ? 12.324 -14.214 -19.734 1.00 93.69 167 SER A O 1
ATOM 1261 N N . SER A 1 168 ? 11.374 -13.326 -17.905 1.00 94.50 168 SER A N 1
ATOM 1262 C CA . SER A 1 168 ? 10.544 -14.492 -17.571 1.00 94.50 168 SER A CA 1
ATOM 1263 C C . SER A 1 168 ? 9.126 -14.401 -18.142 1.00 94.50 168 SER A C 1
ATOM 1265 O O . SER A 1 168 ? 8.303 -15.259 -17.840 1.00 94.50 168 SER A O 1
ATOM 1267 N N . GLY A 1 169 ? 8.823 -13.377 -18.946 1.00 96.50 169 GLY A N 1
ATOM 1268 C CA . GLY A 1 169 ? 7.505 -13.187 -19.549 1.00 96.50 169 GLY A CA 1
ATOM 1269 C C . GLY A 1 169 ? 6.458 -12.575 -18.614 1.00 96.50 169 GLY A C 1
ATOM 1270 O O . GLY A 1 169 ? 5.289 -12.537 -18.978 1.00 96.50 169 GLY A O 1
ATOM 1271 N N . SER A 1 170 ? 6.844 -12.086 -17.432 1.00 97.50 170 SER A N 1
ATOM 1272 C CA . SER A 1 170 ? 5.927 -11.443 -16.480 1.00 97.50 170 SER A CA 1
ATOM 1273 C C . SER A 1 170 ? 5.977 -9.924 -16.619 1.00 97.50 170 SER A C 1
ATOM 1275 O O . SER A 1 170 ? 7.062 -9.335 -16.634 1.00 97.50 170 SER A O 1
ATOM 1277 N N . SER A 1 171 ? 4.815 -9.280 -16.683 1.00 98.12 171 SER A N 1
ATOM 1278 C CA . SER A 1 171 ? 4.713 -7.821 -16.673 1.00 98.12 171 SER A CA 1
ATOM 1279 C C . SER A 1 171 ? 4.866 -7.220 -15.271 1.00 98.12 171 SER A C 1
ATOM 1281 O O . SER A 1 171 ? 4.794 -7.930 -14.264 1.00 98.12 171 SER A O 1
ATOM 1283 N N . ASN A 1 172 ? 5.027 -5.893 -15.177 1.00 97.81 172 ASN A N 1
ATOM 1284 C CA . ASN A 1 172 ? 4.995 -5.191 -13.888 1.00 97.81 172 ASN A CA 1
ATOM 1285 C C . ASN A 1 172 ? 3.671 -5.413 -13.142 1.00 97.81 172 ASN A C 1
ATOM 1287 O O . ASN A 1 172 ? 3.677 -5.562 -11.915 1.00 97.81 172 ASN A O 1
ATOM 1291 N N . LEU A 1 173 ? 2.554 -5.440 -13.879 1.00 98.06 173 LEU A N 1
ATOM 1292 C CA . LEU A 1 173 ? 1.242 -5.743 -13.319 1.00 98.06 173 LEU A CA 1
ATOM 1293 C C . LEU A 1 173 ? 1.230 -7.143 -12.695 1.00 98.06 173 LEU A C 1
ATOM 1295 O O . LEU A 1 173 ? 0.855 -7.270 -11.529 1.00 98.06 173 LEU A O 1
ATOM 1299 N N . ASP A 1 174 ? 1.706 -8.156 -13.425 1.00 98.25 174 ASP A N 1
ATOM 1300 C CA . ASP A 1 174 ? 1.716 -9.550 -12.962 1.0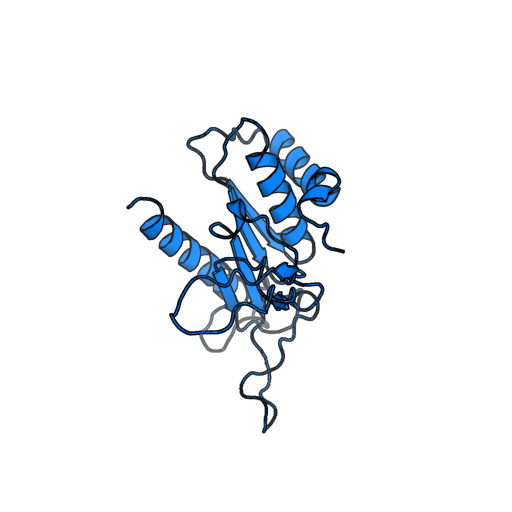0 98.25 174 ASP A CA 1
ATOM 1301 C C . ASP A 1 174 ? 2.516 -9.704 -11.672 1.00 98.25 174 ASP A C 1
ATOM 1303 O O . ASP A 1 174 ? 2.004 -10.216 -10.680 1.00 98.25 174 ASP A O 1
ATOM 1307 N N . ILE A 1 175 ? 3.751 -9.193 -11.641 1.00 97.88 175 ILE A N 1
ATOM 1308 C CA . ILE A 1 175 ? 4.613 -9.323 -10.457 1.00 97.88 175 ILE A CA 1
ATOM 1309 C C . ILE A 1 175 ? 4.086 -8.520 -9.259 1.00 97.88 175 ILE A C 1
ATOM 1311 O O . ILE A 1 175 ? 4.316 -8.893 -8.108 1.00 97.88 175 ILE A O 1
ATOM 1315 N N . THR A 1 176 ? 3.371 -7.415 -9.501 1.00 98.25 176 THR A N 1
ATOM 1316 C CA . THR A 1 176 ? 2.735 -6.635 -8.432 1.00 98.25 176 THR A CA 1
ATOM 1317 C C . THR A 1 176 ? 1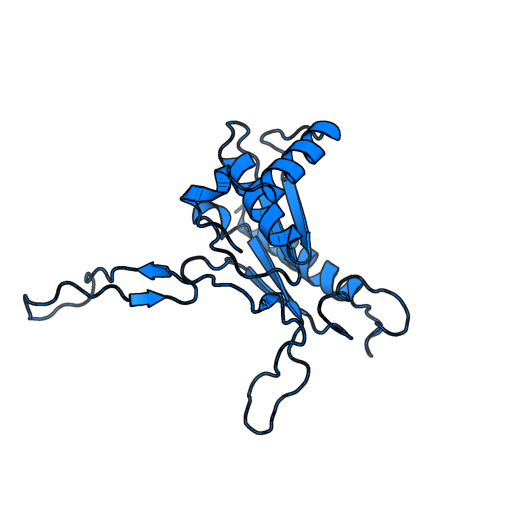.523 -7.377 -7.872 1.00 98.25 176 THR A C 1
ATOM 1319 O O . THR A 1 176 ? 1.371 -7.449 -6.652 1.00 98.25 176 THR A O 1
ATOM 1322 N N . LEU A 1 177 ? 0.676 -7.950 -8.733 1.00 98.12 177 LEU A N 1
ATOM 1323 C CA . LEU A 1 177 ? -0.486 -8.738 -8.318 1.00 98.12 177 LEU A CA 1
ATOM 1324 C C . LEU A 1 177 ? -0.074 -10.029 -7.613 1.00 98.12 177 LEU A C 1
ATOM 1326 O O . LEU A 1 177 ? -0.644 -10.344 -6.571 1.00 98.12 177 LEU A O 1
ATOM 1330 N N . ASP A 1 178 ? 0.945 -10.726 -8.109 1.00 98.19 178 ASP A N 1
ATOM 1331 C CA . ASP A 1 178 ? 1.481 -11.932 -7.478 1.00 98.19 178 ASP A CA 1
ATOM 1332 C C . ASP A 1 178 ? 1.964 -11.656 -6.046 1.00 98.19 178 ASP A C 1
ATOM 1334 O O . ASP A 1 178 ? 1.608 -12.375 -5.109 1.00 98.19 178 ASP A O 1
ATOM 1338 N N . ALA A 1 179 ? 2.675 -10.543 -5.830 1.00 98.06 179 ALA A N 1
ATOM 1339 C CA . ALA A 1 179 ? 3.105 -10.132 -4.496 1.00 98.06 179 ALA A CA 1
ATOM 1340 C C . ALA A 1 179 ? 1.924 -9.868 -3.541 1.00 98.06 179 ALA A C 1
ATOM 1342 O O . ALA A 1 179 ? 2.012 -10.171 -2.346 1.00 98.06 179 ALA A O 1
ATOM 1343 N N . ILE A 1 180 ? 0.817 -9.317 -4.052 1.00 98.25 180 ILE A N 1
ATOM 1344 C CA . ILE A 1 180 ? -0.412 -9.086 -3.278 1.00 98.25 180 ILE A CA 1
ATOM 1345 C C . ILE A 1 180 ? -1.102 -10.413 -2.965 1.00 98.25 180 ILE A C 1
ATOM 1347 O O . ILE A 1 180 ? -1.421 -10.672 -1.806 1.00 98.25 180 ILE A O 1
ATOM 1351 N N . LEU A 1 181 ? -1.317 -11.259 -3.974 1.00 97.75 181 LEU A N 1
ATOM 1352 C CA . LEU A 1 181 ? -2.002 -12.544 -3.836 1.00 97.75 181 LEU A CA 1
ATOM 1353 C C . LEU A 1 181 ? -1.248 -13.479 -2.891 1.00 97.75 181 LEU A C 1
ATOM 1355 O O . LEU A 1 181 ? -1.846 -14.021 -1.962 1.00 97.75 181 LEU A O 1
ATOM 1359 N N . SER A 1 182 ? 0.069 -13.590 -3.053 1.00 97.38 182 SER A N 1
ATOM 1360 C CA . SER A 1 182 ? 0.935 -14.370 -2.166 1.00 97.38 182 SER A CA 1
ATOM 1361 C C . SER A 1 182 ? 0.816 -13.920 -0.708 1.00 97.38 182 SER A C 1
ATOM 1363 O O . SER A 1 182 ? 0.729 -14.747 0.203 1.00 97.38 182 SER A O 1
ATOM 1365 N N . TRP A 1 183 ? 0.759 -12.607 -0.464 1.00 97.25 183 TRP A N 1
ATOM 1366 C CA . TRP A 1 183 ? 0.546 -12.074 0.881 1.00 97.25 183 TRP A CA 1
ATOM 1367 C C . TRP A 1 183 ? -0.854 -12.380 1.425 1.00 97.25 183 TRP A C 1
ATOM 1369 O O . TRP A 1 183 ? -0.970 -12.762 2.587 1.00 97.25 183 TRP A O 1
ATOM 1379 N N . LEU A 1 184 ? -1.906 -12.256 0.612 1.00 95.56 184 LEU A N 1
ATOM 1380 C CA . LEU A 1 184 ? -3.279 -12.564 1.028 1.00 95.56 184 LEU A CA 1
ATOM 1381 C C . LEU A 1 184 ? -3.451 -14.043 1.387 1.00 95.56 184 LEU A C 1
ATOM 1383 O O . LEU A 1 184 ? -4.064 -14.357 2.407 1.00 95.56 184 LEU A O 1
ATOM 1387 N N . ILE A 1 185 ? -2.868 -14.946 0.593 1.00 95.06 185 ILE A N 1
ATOM 1388 C CA . ILE A 1 185 ? -2.858 -16.388 0.873 1.00 95.06 185 ILE A CA 1
ATOM 1389 C C . ILE A 1 185 ? -2.169 -16.651 2.215 1.00 95.06 185 ILE A C 1
ATOM 1391 O O . ILE A 1 185 ? -2.733 -17.331 3.074 1.00 95.06 185 ILE A O 1
ATOM 1395 N N . GLN A 1 186 ? -0.988 -16.062 2.429 1.00 92.75 186 GLN A N 1
ATOM 1396 C CA . GLN A 1 186 ? -0.256 -16.188 3.689 1.00 92.75 186 GLN A CA 1
ATOM 1397 C C . GLN A 1 186 ? -1.059 -15.636 4.877 1.00 92.75 186 GLN A C 1
ATOM 1399 O O . GLN A 1 186 ? -1.128 -16.279 5.922 1.00 92.75 186 GLN A O 1
ATOM 1404 N N . TRP A 1 187 ? -1.676 -14.463 4.723 1.00 90.88 187 TRP A N 1
ATOM 1405 C CA . TRP A 1 187 ? -2.487 -13.830 5.762 1.00 90.88 187 TRP A CA 1
ATOM 1406 C C . TRP A 1 187 ? -3.693 -14.691 6.148 1.00 90.88 187 TRP A C 1
ATOM 1408 O O . TRP A 1 187 ? -3.977 -14.863 7.334 1.00 90.88 187 TRP A O 1
ATOM 1418 N N . ASN A 1 188 ? -4.375 -15.282 5.166 1.00 88.00 188 ASN A N 1
ATOM 1419 C CA . ASN A 1 188 ? -5.518 -16.156 5.412 1.00 88.00 188 ASN A CA 1
ATOM 1420 C C . ASN A 1 188 ? -5.110 -17.412 6.202 1.00 88.00 188 ASN A C 1
ATOM 1422 O O . ASN A 1 188 ? -5.809 -17.833 7.118 1.00 88.00 188 ASN A O 1
ATOM 1426 N N . GLN A 1 189 ? -3.941 -17.982 5.900 1.00 88.50 189 GLN A N 1
ATOM 1427 C CA . GLN A 1 189 ? -3.429 -19.173 6.587 1.00 88.50 189 GLN A CA 1
ATOM 1428 C C . GLN A 1 189 ? -3.015 -18.927 8.043 1.00 88.50 189 GLN A C 1
ATOM 1430 O O . GLN A 1 189 ? -2.979 -19.878 8.826 1.00 88.50 189 GLN A O 1
ATOM 1435 N N . THR A 1 190 ? -2.657 -17.692 8.403 1.00 85.44 190 THR A N 1
ATOM 1436 C CA . THR A 1 190 ? -2.204 -17.339 9.758 1.00 85.44 190 THR A CA 1
ATOM 1437 C C . THR A 1 190 ? -3.295 -16.718 10.622 1.00 85.44 190 THR A C 1
ATOM 1439 O O . THR A 1 190 ? -3.186 -16.781 11.841 1.00 85.44 190 THR A O 1
ATOM 1442 N N . SER A 1 191 ? -4.337 -16.141 10.019 1.00 77.94 191 SER A N 1
ATOM 1443 C CA . SER A 1 191 ? -5.384 -15.405 10.746 1.00 77.94 191 SER A CA 1
ATOM 1444 C C . SER A 1 191 ? -6.560 -16.274 11.211 1.00 77.94 191 SER A C 1
ATOM 1446 O O . SER A 1 191 ? -7.328 -15.831 12.059 1.00 77.94 191 SER A O 1
ATOM 1448 N N . PHE A 1 192 ? -6.704 -17.491 10.676 1.00 65.69 192 PHE A N 1
ATOM 1449 C CA . PHE A 1 192 ? -7.790 -18.431 11.003 1.00 65.69 192 PHE A CA 1
ATOM 1450 C C . PHE A 1 192 ? -7.288 -19.761 11.599 1.00 65.69 192 PHE A C 1
ATOM 1452 O O . PHE A 1 192 ? -7.923 -20.800 11.423 1.00 65.69 192 PHE A O 1
ATOM 1459 N N . ARG A 1 193 ? -6.139 -19.733 12.282 1.00 51.44 193 ARG A N 1
ATOM 1460 C CA . ARG A 1 193 ? -5.687 -20.815 13.173 1.00 51.44 193 ARG A CA 1
ATOM 1461 C C . ARG A 1 193 ? -6.047 -20.470 14.608 1.00 51.44 193 ARG A C 1
ATOM 1463 O O . ARG A 1 193 ? -6.432 -21.406 15.334 1.00 51.44 193 ARG A O 1
#

Foldseek 3Di:
DADAPVCLVVDPLLVVVLVVCVVVVPPQAQPDAAEQEAAAQSQSSLLSVQSVCCVPPRNHNYAGEYELYDDYQHPPVCQARYEYEFAFADDDDPPRPGHDGLSPRPVHDFNKDWDFDDPDDDDDDDPDDRGDIDIDRNNRPHPHYYHFHWDDHRVQQCDDDPSTQDPVRAGSNRRSVCVVVVVVVVSVVPVPD

InterPro domains:
  IPR029058 Alpha/Beta hydrolase fold [G3DSA:3.40.50.1820] (15-163)

Organism: NCBI:txid2728023

pLDDT: mean 83.73, std 16.14, range [41.88, 98.5]

Sequence (193 aa):
MSLPPAKISNSIGGKRAIAAMATMRLAVDRRTTTLLIGHSGGGVAAIHAAYLLMKSESRSNCLVVMIGSPKCRIPQELRPSVLSISAAGTRKRANDAEGKSPDLVSRLGTHGGWMRTRHNEINNHSAFRNGFPAWHKHKHAPAAMRTVPIIGGHADYFRDSSSYVNSSGSSNLDITLDAILSWLIQWNQTSFR

Radius of gyration: 19.31 Å; chains: 1; bounding box: 54×36×65 Å

Secondary structure (DSSP, 8-state):
-PPPGGGGGG-HHHHHHHHHHHHTT----TTPEEEEEEETHHHHHHHHHHHHHHHSTT--EEEEEEESPPB----TTTGGGEEEEEEPPS---TT-SSPPPS-SGGGSB-S-EEE-----SS--------PPPEEETTTT--SEEEEE--SS-TT-TT--SGGGB-TTS-BHHHHHHHHHHHHHHHHHHHH--